Protein AF-0000000087552610 (afdb_homodimer)

Radius of gyration: 18.73 Å; Cα contacts (8 Å, |Δi|>4): 348; chains: 2; bounding box: 43×48×53 Å

Solvent-accessible surface area (backbone atoms only — not comparable to full-atom values): 16132 Å² total; per-residue (Å²): 96,64,68,57,51,51,51,50,47,51,54,48,48,53,49,49,48,52,51,53,48,56,47,63,77,37,51,89,62,54,55,70,67,51,55,50,48,57,32,26,44,52,28,48,40,39,28,55,50,14,56,74,69,73,48,87,58,63,55,66,80,49,82,66,65,72,90,46,46,62,58,52,46,50,52,40,48,52,50,50,51,49,46,59,75,72,47,61,50,77,44,72,44,72,50,62,49,100,84,63,52,75,49,66,42,29,44,45,55,53,54,49,28,42,54,49,50,38,39,17,51,51,27,33,42,36,51,53,35,42,75,56,72,38,85,58,78,90,73,56,61,56,65,72,68,98,94,64,67,58,52,51,51,49,48,51,53,48,47,53,48,49,49,51,50,53,48,56,46,63,77,36,51,91,61,54,54,68,66,51,57,52,48,57,32,26,45,51,29,48,41,38,28,54,50,15,57,73,68,72,48,86,56,65,55,68,78,48,80,68,64,72,90,46,46,62,56,52,46,49,52,39,46,53,50,49,52,48,48,61,75,72,48,63,50,77,42,71,44,72,48,61,49,99,84,62,52,75,46,67,45,30,44,45,55,53,54,48,30,42,54,50,50,39,39,17,50,48,27,34,41,36,53,51,34,43,75,56,73,38,86,59,78,91,74,56,60,57,65,72,68,97

Structure (mmCIF, N/CA/C/O backbone):
data_AF-0000000087552610-model_v1
#
loop_
_entity.id
_entity.type
_entity.pdbx_description
1 polymer 'Damage-inducible protein DinB'
#
loop_
_atom_site.group_PDB
_atom_site.id
_atom_site.type_symbol
_atom_site.label_atom_id
_atom_site.label_alt_id
_atom_site.label_comp_id
_atom_site.label_asym_id
_atom_site.label_entity_id
_atom_site.label_seq_id
_atom_site.pdbx_PDB_ins_code
_atom_site.Cartn_x
_atom_site.Cartn_y
_atom_site.Cartn_z
_atom_site.occupancy
_atom_site.B_iso_or_equiv
_atom_site.auth_seq_id
_atom_site.auth_comp_id
_atom_site.auth_asym_id
_atom_site.auth_atom_id
_atom_site.pdbx_PDB_model_num
ATOM 1 N N . MET A 1 1 ? 18.641 4.426 -2.967 1 87.75 1 MET A N 1
ATOM 2 C CA . MET A 1 1 ? 17.547 4.32 -2.014 1 87.75 1 MET A CA 1
ATOM 3 C C . MET A 1 1 ? 16.828 5.656 -1.863 1 87.75 1 MET A C 1
ATOM 5 O O . MET A 1 1 ? 15.617 5.75 -2.102 1 87.75 1 MET A O 1
ATOM 9 N N . LYS A 1 2 ? 17.562 6.715 -1.744 1 93.31 2 LYS A N 1
ATOM 10 C CA . LYS A 1 2 ? 16.953 8.031 -1.572 1 93.31 2 LYS A CA 1
ATOM 11 C C . LYS A 1 2 ? 16.188 8.461 -2.822 1 93.31 2 LYS A C 1
ATOM 13 O O . LYS A 1 2 ? 15.047 8.906 -2.73 1 93.31 2 LYS A O 1
ATOM 18 N N . GLU A 1 3 ? 16.766 8.289 -3.959 1 95.38 3 GLU A N 1
ATOM 19 C CA . GLU A 1 3 ? 16.141 8.68 -5.215 1 95.38 3 GLU A CA 1
ATOM 20 C C . GLU A 1 3 ? 14.836 7.918 -5.449 1 95.38 3 GLU A C 1
ATOM 22 O O . GLU A 1 3 ? 13.867 8.477 -5.961 1 95.38 3 GLU A O 1
ATOM 27 N N . LYS A 1 4 ? 14.844 6.664 -5.121 1 97.12 4 LYS A N 1
ATOM 28 C CA . LYS A 1 4 ? 13.633 5.855 -5.27 1 97.12 4 LYS A CA 1
ATOM 29 C C . LYS A 1 4 ? 12.523 6.352 -4.348 1 97.12 4 LYS A C 1
ATOM 31 O O . LYS A 1 4 ? 11.367 6.465 -4.762 1 97.12 4 LYS A O 1
ATOM 36 N N . LEU A 1 5 ? 12.875 6.672 -3.1 1 98.06 5 LEU A N 1
ATOM 37 C CA . LEU A 1 5 ? 11.875 7.18 -2.17 1 98.06 5 LEU A CA 1
ATOM 38 C C . LEU A 1 5 ? 11.328 8.523 -2.643 1 98.06 5 LEU A C 1
ATOM 40 O O . LEU A 1 5 ? 10.141 8.812 -2.477 1 98.06 5 LEU A O 1
ATOM 44 N N . ILE A 1 6 ? 12.188 9.344 -3.203 1 98.38 6 ILE A N 1
ATOM 45 C CA . ILE A 1 6 ? 11.742 10.625 -3.742 1 98.38 6 ILE A CA 1
ATOM 46 C C . ILE A 1 6 ? 10.719 10.391 -4.852 1 98.38 6 ILE A C 1
ATOM 48 O O . ILE A 1 6 ? 9.664 11.031 -4.879 1 98.38 6 ILE A O 1
ATOM 52 N N . ASP A 1 7 ? 11.023 9.484 -5.699 1 98.31 7 ASP A N 1
ATOM 53 C CA . ASP A 1 7 ? 10.102 9.117 -6.77 1 98.31 7 ASP A CA 1
ATOM 54 C C . ASP A 1 7 ? 8.773 8.625 -6.207 1 98.31 7 ASP A C 1
ATOM 56 O O . ASP A 1 7 ? 7.707 8.977 -6.711 1 98.31 7 ASP A O 1
ATOM 60 N N . LEU A 1 8 ? 8.789 7.832 -5.23 1 98.62 8 LEU A N 1
ATOM 61 C CA . LEU A 1 8 ? 7.59 7.266 -4.625 1 98.62 8 LEU A CA 1
ATOM 62 C C . LEU A 1 8 ? 6.773 8.344 -3.92 1 98.62 8 LEU A C 1
ATOM 64 O O . LEU A 1 8 ? 5.539 8.289 -3.918 1 98.62 8 LEU A O 1
ATOM 68 N N . PHE A 1 9 ? 7.438 9.297 -3.303 1 98.81 9 PHE A N 1
ATOM 69 C CA . PHE A 1 9 ? 6.715 10.406 -2.691 1 98.81 9 PHE A CA 1
ATOM 70 C C . PHE A 1 9 ? 6.082 11.297 -3.758 1 98.81 9 PHE A C 1
ATOM 72 O O . PHE A 1 9 ? 5 11.852 -3.549 1 98.81 9 PHE A O 1
ATOM 79 N N . GLU A 1 10 ? 6.777 11.484 -4.879 1 98.75 10 GLU A N 1
ATOM 80 C CA . GLU A 1 10 ? 6.168 12.227 -5.98 1 98.75 10 GLU A CA 1
ATOM 81 C C . GLU A 1 10 ? 4.914 11.523 -6.492 1 98.75 10 GLU A C 1
ATOM 83 O O . GLU A 1 10 ? 3.895 12.172 -6.742 1 98.75 10 GLU A O 1
ATOM 88 N N . TYR A 1 11 ? 5.004 10.25 -6.691 1 98.75 11 TYR A N 1
ATOM 89 C CA . TYR A 1 11 ? 3.861 9.414 -7.039 1 98.75 11 TYR A CA 1
ATOM 90 C C . TYR A 1 11 ? 2.729 9.586 -6.035 1 98.75 11 TYR A C 1
ATOM 92 O O . TYR A 1 11 ? 1.575 9.797 -6.422 1 98.75 11 TYR A O 1
ATOM 100 N N . THR A 1 12 ? 3.045 9.5 -4.719 1 98.88 12 THR A N 1
ATOM 101 C CA . THR A 1 12 ? 2.057 9.641 -3.654 1 98.88 12 THR A CA 1
ATOM 102 C C . THR A 1 12 ? 1.413 11.023 -3.689 1 98.88 12 THR A C 1
ATOM 104 O O . THR A 1 12 ? 0.189 11.148 -3.609 1 98.88 12 THR A O 1
ATOM 107 N N . PHE A 1 13 ? 2.238 12.055 -3.848 1 98.88 13 PHE A N 1
ATOM 108 C CA . PHE A 1 13 ? 1.765 13.43 -3.951 1 98.88 13 PHE A CA 1
ATOM 109 C C . PHE A 1 13 ? 0.76 13.57 -5.086 1 98.88 13 PHE A C 1
ATOM 111 O O . PHE A 1 13 ? -0.325 14.125 -4.898 1 98.88 13 PHE A O 1
ATOM 118 N N . THR A 1 14 ? 1.125 13.047 -6.246 1 98.81 14 THR A N 1
ATOM 119 C CA . THR A 1 14 ? 0.341 13.172 -7.469 1 98.81 14 THR A CA 1
ATOM 120 C C . THR A 1 14 ? -1.036 12.539 -7.297 1 98.81 14 THR A C 1
ATOM 122 O O . THR A 1 14 ? -2.055 13.164 -7.602 1 98.81 14 THR A O 1
ATOM 125 N N . PHE A 1 15 ? -1.088 11.359 -6.703 1 98.75 15 PHE A N 1
ATOM 126 C CA . PHE A 1 15 ? -2.369 10.664 -6.66 1 98.75 15 PHE A CA 1
ATOM 127 C C . PHE A 1 15 ? -3.205 11.141 -5.48 1 98.75 15 PHE A C 1
ATOM 129 O O . PHE A 1 15 ? -4.434 11.016 -5.492 1 98.75 15 PHE A O 1
ATOM 136 N N . ASN A 1 16 ? -2.504 11.672 -4.441 1 98.81 16 ASN A N 1
ATOM 137 C CA . ASN A 1 16 ? -3.295 12.367 -3.432 1 98.81 16 ASN A CA 1
ATOM 138 C C . ASN A 1 16 ? -4.047 13.555 -4.027 1 98.81 16 ASN A C 1
ATOM 140 O O . ASN A 1 16 ? -5.207 13.789 -3.693 1 98.81 16 ASN A O 1
ATOM 144 N N . VAL A 1 17 ? -3.363 14.32 -4.875 1 98.81 17 VAL A N 1
ATOM 145 C CA . VAL A 1 17 ? -4 15.461 -5.531 1 98.81 17 VAL A CA 1
ATOM 146 C C . VAL A 1 17 ? -5.191 14.984 -6.359 1 98.81 17 VAL A C 1
ATOM 148 O O . VAL A 1 17 ? -6.273 15.578 -6.305 1 98.81 17 VAL A O 1
ATOM 151 N N . GLU A 1 18 ? -5.047 13.914 -7.113 1 98.62 18 GLU A N 1
ATOM 152 C CA . GLU A 1 18 ? -6.117 13.367 -7.945 1 98.62 18 GLU A CA 1
ATOM 153 C C . GLU A 1 18 ? -7.289 12.898 -7.094 1 98.62 18 GLU A C 1
ATOM 155 O O . GLU A 1 18 ? -8.453 13.078 -7.469 1 98.62 18 GLU A O 1
ATOM 160 N N . MET A 1 19 ? -6.969 12.242 -5.984 1 98.62 19 MET A N 1
ATOM 161 C CA . MET A 1 19 ? -8.016 11.781 -5.074 1 98.62 19 MET A CA 1
ATOM 162 C C . MET A 1 19 ? -8.805 12.961 -4.512 1 98.62 19 MET A C 1
ATOM 164 O O . MET A 1 19 ? -10.039 12.93 -4.469 1 98.62 19 MET A O 1
ATOM 168 N N . ILE A 1 20 ? -8.07 13.992 -4.047 1 98.69 20 ILE A N 1
ATOM 169 C CA . ILE A 1 20 ? -8.719 15.188 -3.514 1 98.69 20 ILE A CA 1
ATOM 170 C C . ILE A 1 20 ? -9.625 15.797 -4.578 1 98.69 20 ILE A C 1
ATOM 172 O O . ILE A 1 20 ? -10.766 16.188 -4.289 1 98.69 20 ILE A O 1
ATOM 176 N N . LYS A 1 21 ? -9.164 15.852 -5.801 1 98.69 21 LYS A N 1
ATOM 177 C CA . LYS A 1 21 ? -9.906 16.453 -6.906 1 98.69 21 LYS A CA 1
ATOM 178 C C . LYS A 1 21 ? -11.203 15.688 -7.176 1 98.69 21 LYS A C 1
ATOM 180 O O . LYS A 1 21 ? -12.273 16.297 -7.281 1 98.69 21 LYS A O 1
ATOM 185 N N . ILE A 1 22 ? -11.156 14.344 -7.32 1 98.5 22 ILE A N 1
ATOM 186 C CA . ILE A 1 22 ? -12.344 13.57 -7.66 1 98.5 22 ILE A CA 1
ATOM 187 C C . ILE A 1 22 ? -13.359 13.656 -6.523 1 98.5 22 ILE A C 1
ATOM 189 O O . ILE A 1 22 ? -14.562 13.68 -6.762 1 98.5 22 ILE A O 1
ATOM 193 N N . ILE A 1 23 ? -12.867 13.672 -5.312 1 98.25 23 ILE A N 1
ATOM 194 C CA . ILE A 1 23 ? -13.766 13.805 -4.172 1 98.25 23 ILE A CA 1
ATOM 195 C C . ILE A 1 23 ? -14.445 15.172 -4.203 1 98.25 23 ILE A C 1
ATOM 197 O O . ILE A 1 23 ? -15.656 15.273 -4.016 1 98.25 23 ILE A O 1
ATOM 201 N N . SER A 1 24 ? -13.625 16.219 -4.461 1 97.75 24 SER A N 1
ATOM 202 C CA . SER A 1 24 ? -14.148 17.578 -4.535 1 97.75 24 SER A CA 1
ATOM 203 C C . SER A 1 24 ? -15.211 17.703 -5.617 1 97.75 24 SER A C 1
ATOM 205 O O . SER A 1 24 ? -16.25 18.328 -5.398 1 97.75 24 SER A O 1
ATOM 207 N N . GLU A 1 25 ? -14.992 17.094 -6.734 1 97.75 25 GLU A N 1
ATOM 208 C CA . GLU A 1 25 ? -15.883 17.188 -7.887 1 97.75 25 GLU A CA 1
ATOM 209 C C . GLU A 1 25 ? -17.172 16.406 -7.656 1 97.75 25 GLU A C 1
ATOM 211 O O . GLU A 1 25 ? -18.156 16.609 -8.359 1 97.75 25 GLU A O 1
ATOM 216 N N . ASN A 1 26 ? -17.141 15.508 -6.691 1 97.44 26 ASN A N 1
ATOM 217 C CA . ASN A 1 26 ? -18.312 14.688 -6.406 1 97.44 26 ASN A CA 1
ATOM 218 C C . ASN A 1 26 ? -18.75 14.812 -4.949 1 97.44 26 ASN A C 1
ATOM 220 O O . ASN A 1 26 ? -19.219 13.844 -4.344 1 97.44 26 ASN A O 1
ATOM 224 N N . LYS A 1 27 ? -18.547 15.961 -4.406 1 94.62 27 LYS A N 1
ATOM 225 C CA . LYS A 1 27 ? -18.719 16.188 -2.975 1 94.62 27 LYS A CA 1
ATOM 226 C C . LYS A 1 27 ? -20.125 15.812 -2.521 1 94.62 27 LYS A C 1
ATOM 228 O O . LYS A 1 27 ? -20.312 15.289 -1.42 1 94.62 27 LYS A O 1
ATOM 233 N N . SER A 1 28 ? -21.109 16 -3.305 1 94.69 28 SER A N 1
ATOM 234 C CA . SER A 1 28 ? -22.5 15.734 -2.939 1 94.69 28 SER A CA 1
ATOM 235 C C . SER A 1 28 ? -22.781 14.242 -2.912 1 94.69 28 SER A C 1
ATOM 237 O O . SER A 1 28 ? -23.75 13.797 -2.281 1 94.69 28 SER A O 1
ATOM 239 N N . GLN A 1 29 ? -22.016 13.398 -3.553 1 95.94 29 GLN A N 1
ATOM 240 C CA . GLN A 1 29 ? -22.281 11.969 -3.691 1 95.94 29 GLN A CA 1
ATOM 241 C C . GLN A 1 29 ? -21.391 11.156 -2.738 1 95.94 29 GLN A C 1
ATOM 243 O O . GLN A 1 29 ? -21.672 9.984 -2.492 1 95.94 29 GLN A O 1
ATOM 248 N N . VAL A 1 30 ? -20.344 11.844 -2.275 1 94.94 30 VAL A N 1
ATOM 249 C CA . VAL A 1 30 ? -19.391 11.109 -1.446 1 94.94 30 VAL A CA 1
ATOM 250 C C . VAL A 1 30 ? -19.859 11.125 0.008 1 94.94 30 VAL A C 1
ATOM 252 O O . VAL A 1 30 ? -20.422 12.109 0.478 1 94.94 30 VAL A O 1
ATOM 255 N N . ASP A 1 31 ? -19.625 9.992 0.693 1 93.38 31 ASP A N 1
ATOM 256 C CA . ASP A 1 31 ? -20.062 9.883 2.08 1 93.38 31 ASP A CA 1
ATOM 257 C C . ASP A 1 31 ? -18.969 10.367 3.041 1 93.38 31 ASP A C 1
ATOM 259 O O . ASP A 1 31 ? -17.875 10.719 2.613 1 93.38 31 ASP A O 1
ATOM 263 N N . ASP A 1 32 ? -19.297 10.43 4.352 1 95.06 32 ASP A N 1
ATOM 264 C CA . ASP A 1 32 ? -18.391 10.93 5.383 1 95.06 32 ASP A CA 1
ATOM 265 C C . ASP A 1 32 ? -17.156 10.031 5.523 1 95.06 32 ASP A C 1
ATOM 267 O O . ASP A 1 32 ? -16.078 10.508 5.875 1 95.06 32 ASP A O 1
ATOM 271 N N . ARG A 1 33 ? -17.359 8.773 5.254 1 95.56 33 ARG A N 1
ATOM 272 C CA . ARG A 1 33 ? -16.234 7.848 5.367 1 95.56 33 ARG A CA 1
ATOM 273 C C . ARG A 1 33 ? -15.117 8.227 4.402 1 95.56 33 ARG A C 1
ATOM 275 O O . ARG A 1 33 ? -13.945 8.18 4.762 1 95.56 33 ARG A O 1
ATOM 282 N N . THR A 1 34 ? -15.523 8.531 3.223 1 97.81 34 THR A N 1
ATOM 283 C CA . THR A 1 34 ? -14.562 8.93 2.203 1 97.81 34 THR A CA 1
ATOM 284 C C . THR A 1 34 ? -13.82 10.195 2.631 1 97.81 34 THR A C 1
ATOM 286 O O . THR A 1 34 ? -12.586 10.266 2.539 1 97.81 34 THR A O 1
ATOM 289 N N . ILE A 1 35 ? -14.562 11.195 3.133 1 97.88 35 ILE A N 1
ATOM 290 C CA . ILE A 1 35 ? -13.984 12.453 3.588 1 97.88 35 ILE A CA 1
ATOM 291 C C . ILE A 1 35 ? -13.039 12.195 4.754 1 97.88 35 ILE A C 1
ATOM 293 O O . ILE A 1 35 ? -11.922 12.727 4.785 1 97.88 35 ILE A O 1
ATOM 297 N N . ASN A 1 36 ? -13.422 11.352 5.656 1 98.31 36 ASN A N 1
ATOM 298 C CA . ASN A 1 36 ? -12.586 11 6.801 1 98.31 36 ASN A CA 1
ATOM 299 C C . ASN A 1 36 ? -11.281 10.336 6.363 1 98.31 36 ASN A C 1
ATOM 301 O O . ASN A 1 36 ? -10.219 10.641 6.898 1 98.31 36 ASN A O 1
ATOM 305 N N . LEU A 1 37 ? -11.359 9.5 5.395 1 98.56 37 LEU A N 1
ATOM 306 C CA . LEU A 1 37 ? -10.203 8.711 4.984 1 98.56 37 LEU A CA 1
ATOM 307 C C . LEU A 1 37 ? -9.188 9.586 4.258 1 98.56 37 LEU A C 1
ATOM 309 O O . LEU A 1 37 ? -7.977 9.398 4.426 1 98.56 37 LEU A O 1
ATOM 313 N N . ILE A 1 38 ? -9.656 10.508 3.393 1 98.81 38 ILE A N 1
ATOM 314 C CA . ILE A 1 38 ? -8.688 11.352 2.695 1 98.81 38 ILE A CA 1
ATOM 315 C C . ILE A 1 38 ? -7.984 12.266 3.695 1 98.81 38 ILE A C 1
ATOM 317 O O . ILE A 1 38 ? -6.773 12.492 3.594 1 98.81 38 ILE A O 1
ATOM 321 N N . ASN A 1 39 ? -8.734 12.766 4.684 1 98.88 39 ASN A N 1
ATOM 322 C CA . ASN A 1 39 ? -8.102 13.523 5.75 1 98.88 39 ASN A CA 1
ATOM 323 C C . ASN A 1 39 ? -7.094 12.672 6.523 1 98.88 39 ASN A C 1
ATOM 325 O O . ASN A 1 39 ? -5.957 13.094 6.742 1 98.88 39 ASN A O 1
ATOM 329 N N . HIS A 1 40 ? -7.488 11.516 6.879 1 98.81 40 HIS A N 1
ATOM 330 C CA . HIS A 1 40 ? -6.629 10.609 7.629 1 98.81 40 HIS A CA 1
ATOM 331 C C . HIS A 1 40 ? -5.344 10.305 6.863 1 98.81 40 HIS A C 1
ATOM 333 O O . HIS A 1 40 ? -4.266 10.25 7.457 1 98.81 40 HIS A O 1
ATOM 339 N N . THR A 1 41 ? -5.461 10.086 5.621 1 98.88 41 THR A N 1
ATOM 340 C CA . THR A 1 41 ? -4.312 9.789 4.77 1 98.88 41 THR A CA 1
ATOM 341 C C . THR A 1 41 ? -3.293 10.922 4.824 1 98.88 41 THR A C 1
ATOM 343 O O . THR A 1 41 ? -2.1 10.68 5.02 1 98.88 41 THR A O 1
ATOM 346 N N . LEU A 1 42 ? -3.734 12.156 4.672 1 98.94 42 LEU A N 1
ATOM 347 C CA . LEU A 1 42 ? -2.854 13.32 4.699 1 98.94 42 LEU A CA 1
ATOM 348 C C . LEU A 1 42 ? -2.318 13.562 6.105 1 98.94 42 LEU A C 1
ATOM 350 O O . LEU A 1 42 ? -1.136 13.875 6.281 1 98.94 42 LEU A O 1
ATOM 354 N N . ASN A 1 43 ? -3.219 13.414 7.117 1 98.81 43 ASN A N 1
ATOM 355 C CA . ASN A 1 43 ? -2.789 13.578 8.5 1 98.81 43 ASN A CA 1
ATOM 356 C C . ASN A 1 43 ? -1.665 12.602 8.852 1 98.81 43 ASN A C 1
ATOM 358 O O . ASN A 1 43 ? -0.716 12.977 9.547 1 98.81 43 ASN A O 1
ATOM 362 N N . ALA A 1 44 ? -1.811 11.406 8.414 1 98.62 44 ALA A N 1
ATOM 363 C CA . ALA A 1 44 ? -0.805 10.391 8.727 1 98.62 44 ALA A CA 1
ATOM 364 C C . ALA A 1 44 ? 0.573 10.812 8.227 1 98.62 44 ALA A C 1
ATOM 366 O O . ALA A 1 44 ? 1.567 10.688 8.945 1 98.62 44 ALA A O 1
ATOM 367 N N . GLN A 1 45 ? 0.629 11.273 6.988 1 98.88 45 GLN A N 1
ATOM 368 C CA . GLN A 1 45 ? 1.912 11.742 6.473 1 98.88 45 GLN A CA 1
ATOM 369 C C . GLN A 1 45 ? 2.447 12.906 7.305 1 98.88 45 GLN A C 1
ATOM 371 O O . GLN A 1 45 ? 3.637 12.945 7.629 1 98.88 45 GLN A O 1
ATOM 376 N N . GLN A 1 46 ? 1.632 13.875 7.652 1 98.88 46 GLN A N 1
ATOM 377 C CA . GLN A 1 46 ? 2.029 15.008 8.484 1 98.88 46 GLN A CA 1
ATOM 378 C C . GLN A 1 46 ? 2.574 14.531 9.828 1 98.88 46 GLN A C 1
ATOM 380 O O . GLN A 1 46 ? 3.592 15.039 10.305 1 98.88 46 GLN A O 1
ATOM 385 N N . ILE A 1 47 ? 1.909 13.617 10.406 1 98.25 47 ILE A N 1
ATOM 386 C CA . ILE A 1 47 ? 2.264 13.094 11.727 1 98.25 47 ILE A CA 1
ATOM 387 C C . ILE A 1 47 ? 3.643 12.445 11.664 1 98.25 47 ILE A C 1
ATOM 389 O O . ILE A 1 47 ? 4.504 12.727 12.5 1 98.25 47 ILE A O 1
ATOM 393 N N . TRP A 1 48 ? 3.881 11.547 10.734 1 98.62 48 TRP A N 1
ATOM 394 C CA . TRP A 1 48 ? 5.156 10.844 10.664 1 98.62 48 TRP A CA 1
ATOM 395 C C . TRP A 1 48 ? 6.293 11.805 10.328 1 98.62 48 TRP A C 1
ATOM 397 O O . TRP A 1 48 ? 7.391 11.695 10.875 1 98.62 48 TRP A O 1
ATOM 407 N N . ASN A 1 49 ? 6.055 12.773 9.367 1 98.81 49 ASN A N 1
ATOM 408 C CA . ASN A 1 49 ? 7.035 13.828 9.148 1 98.81 49 ASN A CA 1
ATOM 409 C C . ASN A 1 49 ? 7.375 14.562 10.438 1 98.81 49 ASN A C 1
ATOM 411 O O . ASN A 1 49 ? 8.547 14.773 10.75 1 98.81 49 ASN A O 1
ATOM 415 N N . SER A 1 50 ? 6.336 14.938 11.133 1 98.12 50 SER A N 1
ATOM 416 C CA . SER A 1 50 ? 6.488 15.711 12.359 1 98.12 50 SER A CA 1
ATOM 417 C C . SER A 1 50 ? 7.23 14.914 13.43 1 98.12 50 SER A C 1
ATOM 419 O O . SER A 1 50 ? 8.016 15.477 14.203 1 98.12 50 SER A O 1
ATOM 421 N N . ARG A 1 51 ? 6.98 13.641 13.578 1 97.75 51 ARG A N 1
ATOM 422 C CA . ARG A 1 51 ? 7.703 12.781 14.516 1 97.75 51 ARG A CA 1
ATOM 423 C C . ARG A 1 51 ? 9.195 12.797 14.219 1 97.75 51 ARG A C 1
ATOM 425 O O . ARG A 1 51 ? 10.016 12.859 15.141 1 97.75 51 ARG A O 1
ATOM 432 N N . ILE A 1 52 ? 9.555 12.703 12.945 1 98.25 52 ILE A N 1
ATOM 433 C CA . ILE A 1 52 ? 10.953 12.688 12.531 1 98.25 52 ILE A CA 1
ATOM 434 C C . ILE A 1 52 ? 11.609 14.023 12.859 1 98.25 52 ILE A C 1
ATOM 436 O O . ILE A 1 52 ? 12.75 14.078 13.32 1 98.25 52 ILE A O 1
ATOM 440 N N . LEU A 1 53 ? 10.891 15.094 12.648 1 97.69 53 LEU A N 1
ATOM 441 C CA . LEU A 1 53 ? 11.438 16.438 12.758 1 97.69 53 LEU A CA 1
ATOM 442 C C . LEU A 1 53 ? 11.195 17.016 14.148 1 97.69 53 LEU A C 1
ATOM 444 O O . LEU A 1 53 ? 11.602 18.141 14.445 1 97.69 53 LEU A O 1
ATOM 448 N N . ASN A 1 54 ? 10.508 16.281 15.016 1 95.94 54 ASN A N 1
ATOM 449 C CA . ASN A 1 54 ? 10.156 16.734 16.359 1 95.94 54 ASN A CA 1
ATOM 450 C C . ASN A 1 54 ? 9.312 18 16.328 1 95.94 54 ASN A C 1
ATOM 452 O O . ASN A 1 54 ? 9.648 18.984 17 1 95.94 54 ASN A O 1
ATOM 456 N N . GLU A 1 55 ? 8.289 17.938 15.523 1 97.19 55 GLU A N 1
ATOM 457 C CA . GLU A 1 55 ? 7.34 19.031 15.391 1 97.19 55 GLU A CA 1
ATOM 458 C C . GLU A 1 55 ? 5.965 18.641 15.922 1 97.19 55 GLU A C 1
ATOM 460 O O . GLU A 1 55 ? 5.742 17.484 16.281 1 97.19 55 GLU A O 1
ATOM 465 N N . LYS A 1 56 ? 5.086 19.656 16.094 1 96.62 56 LYS A N 1
ATOM 466 C CA . LYS A 1 56 ? 3.717 19.391 16.516 1 96.62 56 LYS A CA 1
ATOM 467 C C . LYS A 1 56 ? 2.971 18.547 15.484 1 96.62 56 LYS A C 1
ATOM 469 O O . LYS A 1 56 ? 3.057 18.812 14.281 1 96.62 56 LYS A O 1
ATOM 474 N N . THR A 1 57 ? 2.246 17.594 15.945 1 97.06 57 THR A N 1
ATOM 475 C CA . THR A 1 57 ? 1.54 16.672 15.055 1 97.06 57 THR A CA 1
ATOM 476 C C . THR A 1 57 ? 0.07 17.062 14.93 1 97.06 57 THR A C 1
ATOM 478 O O . THR A 1 57 ? -0.508 17.625 15.867 1 97.06 57 THR A O 1
ATOM 481 N N . PHE A 1 58 ? -0.505 16.812 13.719 1 97.44 58 PHE A N 1
ATOM 482 C CA . PHE A 1 58 ? -1.957 16.75 13.594 1 97.44 58 PHE A CA 1
ATOM 483 C C . PHE A 1 58 ? -2.535 15.656 14.469 1 97.44 58 PHE A C 1
ATOM 485 O O . PHE A 1 58 ? -1.811 14.758 14.914 1 97.44 58 PHE A O 1
ATOM 492 N N . ASP A 1 59 ? -3.844 15.805 14.742 1 96.5 59 ASP A N 1
ATOM 493 C CA . ASP A 1 59 ? -4.562 14.648 15.266 1 96.5 59 ASP A CA 1
ATOM 494 C C . ASP A 1 59 ? -4.836 13.625 14.164 1 96.5 59 ASP A C 1
ATOM 496 O O . ASP A 1 59 ? -5.121 14 13.023 1 96.5 59 ASP A O 1
ATOM 500 N N . VAL A 1 60 ? -4.832 12.352 14.5 1 96.62 60 VAL A N 1
ATOM 501 C CA . VAL A 1 60 ? -4.961 11.242 13.562 1 96.62 60 VAL A CA 1
ATOM 502 C C . VAL A 1 60 ? -6.234 11.406 12.734 1 96.62 60 VAL A C 1
ATOM 504 O O . VAL A 1 60 ? -6.223 11.219 11.516 1 96.62 60 VAL A O 1
ATOM 507 N N . TRP A 1 61 ? -7.348 11.852 13.398 1 97.06 61 TRP A N 1
ATOM 508 C CA . TRP A 1 61 ? -8.641 11.883 12.719 1 97.06 61 TRP A CA 1
ATOM 509 C C . TRP A 1 61 ? -9.156 13.312 12.594 1 97.06 61 TRP A C 1
ATOM 511 O O . TRP A 1 61 ? -10.359 13.539 12.453 1 97.06 61 TRP A O 1
ATOM 521 N N . GLN A 1 62 ? -8.234 14.234 12.656 1 97.44 62 GLN A N 1
ATOM 522 C CA . GLN A 1 62 ? -8.672 15.617 12.477 1 97.44 62 GLN A CA 1
ATOM 523 C C . GLN A 1 62 ? -9.219 15.844 11.07 1 97.44 62 GLN A C 1
ATOM 525 O O . GLN A 1 62 ? -8.688 15.305 10.102 1 97.44 62 GLN A O 1
ATOM 530 N N . ILE A 1 63 ? -10.352 16.609 11.023 1 98.31 63 ILE A N 1
ATOM 531 C CA . ILE A 1 63 ? -10.953 16.984 9.75 1 98.31 63 ILE A CA 1
ATOM 532 C C . ILE A 1 63 ? -10.539 18.406 9.383 1 98.31 63 ILE A C 1
ATOM 534 O O . ILE A 1 63 ? -10.836 19.344 10.117 1 98.31 63 ILE A O 1
ATOM 538 N N . ASN A 1 64 ? -9.812 18.516 8.289 1 98.38 64 ASN A N 1
ATOM 539 C CA . ASN A 1 64 ? -9.375 19.812 7.801 1 98.38 64 ASN A CA 1
ATOM 540 C C . ASN A 1 64 ? -10.367 20.391 6.797 1 98.38 64 ASN A C 1
ATOM 542 O O . ASN A 1 64 ? -11.18 19.656 6.223 1 98.38 64 ASN A O 1
ATOM 546 N N . LEU A 1 65 ? -10.367 21.781 6.664 1 97.75 65 LEU A N 1
ATOM 547 C CA . LEU A 1 65 ? -11.141 22.375 5.578 1 97.75 65 LEU A CA 1
ATOM 548 C C . LEU A 1 65 ? -10.75 21.75 4.238 1 97.75 65 LEU A C 1
ATOM 550 O O . LEU A 1 65 ? -9.562 21.656 3.918 1 97.75 65 LEU A O 1
ATOM 554 N N . PHE A 1 66 ? -11.758 21.297 3.559 1 97.56 66 PHE A N 1
ATOM 555 C CA . PHE A 1 66 ? -11.5 20.531 2.346 1 97.56 66 PHE A CA 1
ATOM 556 C C . PHE A 1 66 ? -10.656 21.328 1.365 1 97.56 66 PHE A C 1
ATOM 558 O O . PHE A 1 66 ? -9.773 20.781 0.7 1 97.56 66 PHE A O 1
ATOM 565 N N . GLU A 1 67 ? -10.891 22.672 1.251 1 96.94 67 GLU A N 1
ATOM 566 C CA . GLU A 1 67 ? -10.188 23.547 0.322 1 96.94 67 GLU A CA 1
ATOM 567 C C . GLU A 1 67 ? -8.703 23.641 0.663 1 96.94 67 GLU A C 1
ATOM 569 O O . GLU A 1 67 ? -7.891 24.062 -0.159 1 96.94 67 GLU A O 1
ATOM 574 N N . ASN A 1 68 ? -8.328 23.219 1.856 1 98.56 68 ASN A N 1
ATOM 575 C CA . ASN A 1 68 ? -6.938 23.297 2.301 1 98.56 68 ASN A CA 1
ATOM 576 C C . ASN A 1 68 ? -6.188 22 2.031 1 98.56 68 ASN A C 1
ATOM 578 O O . ASN A 1 68 ? -4.973 21.922 2.227 1 98.56 68 ASN A O 1
ATOM 582 N N . LEU A 1 69 ? -6.832 20.969 1.6 1 98.81 69 LEU A N 1
ATOM 583 C CA . LEU A 1 69 ? -6.238 19.641 1.539 1 98.81 69 LEU A CA 1
ATOM 584 C C . LEU A 1 69 ? -5.102 19.594 0.526 1 98.81 69 LEU A C 1
ATOM 586 O O . LEU A 1 69 ? -4.086 18.938 0.752 1 98.81 69 LEU A O 1
ATOM 590 N N . VAL A 1 70 ? -5.281 20.266 -0.589 1 98.81 70 VAL A N 1
ATOM 591 C CA . VAL A 1 70 ? -4.219 20.281 -1.592 1 98.81 70 VAL A CA 1
ATOM 592 C C . VAL A 1 70 ? -2.977 20.953 -1.02 1 98.81 70 VAL A C 1
ATOM 594 O O . VAL A 1 70 ? -1.855 20.484 -1.233 1 98.81 70 VAL A O 1
ATOM 597 N N . GLU A 1 71 ? -3.154 22.031 -0.331 1 98.88 71 GLU A N 1
ATOM 598 C CA . GLU A 1 71 ? -2.039 22.734 0.292 1 98.88 71 GLU A CA 1
ATOM 599 C C . GLU A 1 71 ? -1.38 21.891 1.372 1 98.88 71 GLU A C 1
ATOM 601 O O . GLU A 1 71 ? -0.153 21.875 1.497 1 98.88 71 GLU A O 1
ATOM 606 N N . ILE A 1 72 ? -2.174 21.25 2.221 1 98.88 72 ILE A N 1
ATOM 607 C CA . ILE A 1 72 ? -1.651 20.344 3.24 1 98.88 72 ILE A CA 1
ATOM 608 C C . ILE A 1 72 ? -0.819 19.25 2.578 1 98.88 72 ILE A C 1
ATOM 610 O O . ILE A 1 72 ? 0.284 18.938 3.033 1 98.88 72 ILE A O 1
ATOM 614 N N . ASN A 1 73 ? -1.346 18.672 1.539 1 98.94 73 ASN A N 1
ATOM 615 C CA . ASN A 1 73 ? -0.621 17.656 0.78 1 98.94 73 ASN A CA 1
ATOM 616 C C . ASN A 1 73 ? 0.718 18.188 0.275 1 98.94 73 ASN A C 1
ATOM 618 O O . ASN A 1 73 ? 1.727 17.484 0.323 1 98.94 73 ASN A O 1
ATOM 622 N N . HIS A 1 74 ? 0.727 19.422 -0.265 1 98.94 74 HIS A N 1
ATOM 623 C CA . HIS A 1 74 ? 1.946 20.031 -0.782 1 98.94 74 HIS A CA 1
ATOM 624 C C . HIS A 1 74 ? 2.977 20.234 0.326 1 98.94 74 HIS A C 1
ATOM 626 O O . HIS A 1 74 ? 4.16 19.938 0.138 1 98.94 74 HIS A O 1
ATOM 632 N N . ARG A 1 75 ? 2.545 20.719 1.438 1 98.81 75 ARG A N 1
ATOM 633 C CA . ARG A 1 75 ? 3.441 20.906 2.574 1 98.81 75 ARG A CA 1
ATOM 634 C C . ARG A 1 75 ? 4.008 19.578 3.059 1 98.81 75 ARG A C 1
ATOM 636 O O . ARG A 1 75 ? 5.203 19.484 3.355 1 98.81 75 ARG A O 1
ATOM 643 N N . ASN A 1 76 ? 3.121 18.594 3.201 1 98.94 76 ASN A N 1
ATOM 644 C CA . ASN A 1 76 ? 3.57 17.266 3.578 1 98.94 76 ASN A CA 1
ATOM 645 C C . ASN A 1 76 ? 4.672 16.75 2.652 1 98.94 76 ASN A C 1
ATOM 647 O O . ASN A 1 76 ? 5.703 16.266 3.115 1 98.94 76 ASN A O 1
ATOM 651 N N . TYR A 1 77 ? 4.383 16.875 1.334 1 98.94 77 TYR A N 1
ATOM 652 C CA . TYR A 1 77 ? 5.328 16.406 0.321 1 98.94 77 TYR A CA 1
ATOM 653 C C . TYR A 1 77 ? 6.672 17.109 0.464 1 98.94 77 TYR A C 1
ATOM 655 O O . TYR A 1 77 ? 7.719 16.469 0.498 1 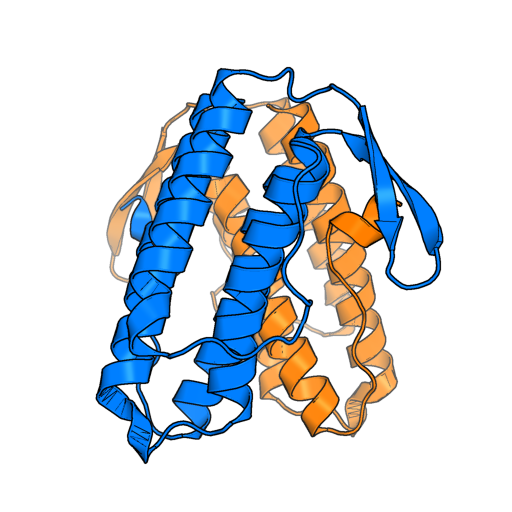98.94 77 TYR A O 1
ATOM 663 N N . THR A 1 78 ? 6.656 18.406 0.564 1 98.81 78 THR A N 1
ATOM 664 C CA . THR A 1 78 ? 7.871 19.203 0.676 1 98.81 78 THR A CA 1
ATOM 665 C C . THR A 1 78 ? 8.672 18.812 1.907 1 98.81 78 THR A C 1
ATOM 667 O O . THR A 1 78 ? 9.898 18.656 1.834 1 98.81 78 THR A O 1
ATOM 670 N N . LYS A 1 79 ? 8.039 18.609 3.023 1 98.81 79 LYS A N 1
ATOM 671 C CA . LYS A 1 79 ? 8.711 18.203 4.258 1 98.81 79 LYS A CA 1
ATOM 672 C C . LYS A 1 79 ? 9.328 16.828 4.125 1 98.81 79 LYS A C 1
ATOM 674 O O . LYS A 1 79 ? 10.438 16.578 4.609 1 98.81 79 LYS A O 1
ATOM 679 N N . SER A 1 80 ? 8.578 15.867 3.547 1 98.88 80 SER A N 1
ATOM 680 C CA . SER A 1 80 ? 9.125 14.531 3.322 1 98.88 80 SER A CA 1
ATOM 681 C C . SER A 1 80 ? 10.414 14.594 2.5 1 98.88 80 SER A C 1
ATOM 683 O O . SER A 1 80 ? 11.383 13.891 2.801 1 98.88 80 SER A O 1
ATOM 685 N N . ILE A 1 81 ? 10.352 15.43 1.405 1 98.81 81 ILE A N 1
ATOM 686 C CA . ILE A 1 81 ? 11.523 15.57 0.541 1 98.81 81 ILE A CA 1
ATOM 687 C C . ILE A 1 81 ? 12.68 16.188 1.329 1 98.81 81 ILE A C 1
ATOM 689 O O . ILE A 1 81 ? 13.828 15.758 1.183 1 98.81 81 ILE A O 1
ATOM 693 N N . GLU A 1 82 ? 12.375 17.156 2.156 1 98.44 82 GLU A N 1
ATOM 694 C CA . GLU A 1 82 ? 13.391 17.75 3.023 1 98.44 82 GLU A CA 1
ATOM 695 C C . GLU A 1 82 ? 14.016 16.688 3.934 1 98.44 82 GLU A C 1
ATOM 697 O O . GLU A 1 82 ? 15.242 16.656 4.098 1 98.44 82 GLU A O 1
ATOM 702 N N . ILE A 1 83 ? 13.242 15.891 4.551 1 98.69 83 ILE A N 1
ATOM 703 C CA . ILE A 1 83 ? 13.719 14.828 5.434 1 98.69 83 ILE A CA 1
ATOM 704 C C . ILE A 1 83 ? 14.633 13.883 4.656 1 98.69 83 ILE A C 1
ATOM 706 O O . ILE A 1 83 ? 15.727 13.547 5.121 1 98.69 83 ILE A O 1
ATOM 710 N N . LEU A 1 84 ? 14.188 13.484 3.441 1 98.5 84 LEU A N 1
ATOM 711 C CA . LEU A 1 84 ? 14.945 12.57 2.6 1 98.5 84 LEU A CA 1
ATOM 712 C C . LEU A 1 84 ? 16.312 13.148 2.254 1 98.5 84 LEU A C 1
ATOM 714 O O . LEU A 1 84 ? 17.312 12.422 2.201 1 98.5 84 LEU A O 1
ATOM 718 N N . ASN A 1 85 ? 16.344 14.461 2.035 1 97.81 85 ASN A N 1
ATOM 719 C CA . ASN A 1 85 ? 17.578 15.109 1.59 1 97.81 85 ASN A CA 1
ATOM 720 C C . ASN A 1 85 ? 18.516 15.375 2.754 1 97.81 85 ASN A C 1
ATOM 722 O O . ASN A 1 85 ? 19.734 15.461 2.564 1 97.81 85 ASN A O 1
ATOM 726 N N . ASN A 1 86 ? 18.031 15.391 3.979 1 97.69 86 ASN A N 1
ATOM 727 C CA . ASN A 1 86 ? 18.844 15.945 5.059 1 97.69 86 ASN A CA 1
ATOM 728 C C . ASN A 1 86 ? 19.094 14.922 6.156 1 97.69 86 ASN A C 1
ATOM 730 O O . ASN A 1 86 ? 19.797 15.195 7.125 1 97.69 86 ASN A O 1
ATOM 734 N N . HIS A 1 87 ? 18.531 13.805 6.043 1 97.81 87 HIS A N 1
ATOM 735 C CA . HIS A 1 87 ? 18.672 12.836 7.121 1 97.81 87 HIS A CA 1
ATOM 736 C C . HIS A 1 87 ? 19.156 11.492 6.598 1 97.81 87 HIS A C 1
ATOM 738 O O . HIS A 1 87 ? 18.922 11.148 5.438 1 97.81 87 HIS A O 1
ATOM 744 N N . ASP A 1 88 ? 19.844 10.766 7.488 1 98 88 ASP A N 1
ATOM 745 C CA . ASP A 1 88 ? 20.203 9.375 7.25 1 98 88 ASP A CA 1
ATOM 746 C C . ASP A 1 88 ? 18.984 8.461 7.391 1 98 88 ASP A C 1
ATOM 748 O O . ASP A 1 88 ? 18.375 8.398 8.461 1 98 88 ASP A O 1
ATOM 752 N N . LEU A 1 89 ? 18.703 7.75 6.352 1 97.56 89 LEU A N 1
ATOM 753 C CA . LEU A 1 89 ? 17.516 6.902 6.312 1 97.56 89 LEU A CA 1
ATOM 754 C C . LEU A 1 89 ? 17.609 5.789 7.352 1 97.56 89 LEU A C 1
ATOM 756 O O . LEU A 1 89 ? 16.609 5.195 7.727 1 97.56 89 LEU A O 1
ATOM 760 N N . GLU A 1 90 ? 18.797 5.477 7.789 1 97.81 90 GLU A N 1
ATOM 761 C CA . GLU A 1 90 ? 18.984 4.395 8.75 1 97.81 90 GLU A CA 1
ATOM 762 C C . GLU A 1 90 ? 18.938 4.918 10.188 1 97.81 90 GLU A C 1
ATOM 764 O O . GLU A 1 90 ? 18.969 4.133 11.141 1 97.81 90 GLU A O 1
ATOM 769 N N . LYS A 1 91 ? 18.859 6.246 10.312 1 98.12 91 LYS A N 1
ATOM 770 C CA . LYS A 1 91 ? 18.734 6.824 11.648 1 98.12 91 LYS A C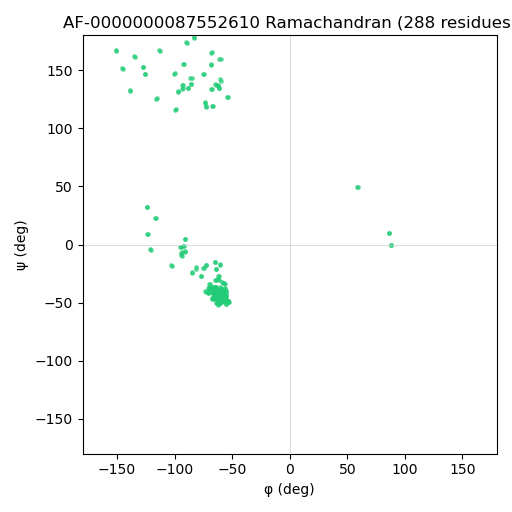A 1
ATOM 771 C C . LYS A 1 91 ? 17.453 6.359 12.328 1 98.12 91 LYS A C 1
ATOM 773 O O . LYS A 1 91 ? 16.391 6.332 11.711 1 98.12 91 LYS A O 1
ATOM 778 N N . LYS A 1 92 ? 17.594 5.98 13.578 1 98.19 92 LYS A N 1
ATOM 779 C CA . LYS A 1 92 ? 16.438 5.566 14.367 1 98.19 92 LYS A CA 1
ATOM 780 C C . LYS A 1 92 ? 15.789 6.758 15.07 1 98.19 92 LYS A C 1
ATOM 782 O O . LYS A 1 92 ? 16.484 7.625 15.594 1 98.19 92 LYS A O 1
ATOM 787 N N . ILE A 1 93 ? 14.492 6.844 15.023 1 98.12 93 ILE A N 1
ATOM 788 C CA . ILE A 1 93 ? 13.703 7.887 15.672 1 98.12 93 ILE A CA 1
ATOM 789 C C . ILE A 1 93 ? 12.812 7.266 16.734 1 98.12 93 ILE A C 1
ATOM 791 O O . ILE A 1 93 ? 12.102 6.293 16.484 1 98.12 93 ILE A O 1
ATOM 795 N N . GLU A 1 94 ? 12.922 7.762 17.922 1 97.44 94 GLU A N 1
ATOM 796 C CA . GLU A 1 94 ? 12 7.375 19 1 97.44 94 GLU A CA 1
ATOM 797 C C . GLU A 1 94 ? 10.734 8.234 18.969 1 97.44 94 GLU A C 1
ATOM 799 O O . GLU A 1 94 ? 10.805 9.445 18.75 1 97.44 94 GLU A O 1
ATOM 804 N N . TYR A 1 95 ? 9.586 7.609 19.172 1 96 95 TYR A N 1
ATOM 805 C CA . TYR A 1 95 ? 8.312 8.32 19.234 1 96 95 TYR A CA 1
ATOM 806 C C . TYR A 1 95 ? 7.324 7.582 20.125 1 96 95 TYR A C 1
ATOM 808 O O . TYR A 1 95 ? 7.605 6.477 20.594 1 96 95 TYR A O 1
ATOM 816 N N . GLN A 1 96 ? 6.258 8.281 20.453 1 91.44 96 GLN A N 1
ATOM 817 C CA . GLN A 1 96 ? 5.211 7.707 21.297 1 91.44 96 GLN A CA 1
ATOM 818 C C . GLN A 1 96 ? 3.846 7.812 20.625 1 91.44 96 GLN A C 1
ATOM 820 O O . GLN A 1 96 ? 3.598 8.734 19.844 1 91.44 96 GLN A O 1
ATOM 825 N N . ASN A 1 97 ? 3.061 6.789 20.922 1 84.75 97 ASN A N 1
ATOM 826 C CA . ASN A 1 97 ? 1.676 6.926 20.484 1 84.75 97 ASN A CA 1
ATOM 827 C C . ASN A 1 97 ? 0.851 7.738 21.484 1 84.75 97 ASN A C 1
ATOM 829 O O . ASN A 1 97 ? 1.393 8.289 22.438 1 84.75 97 ASN A O 1
ATOM 833 N N . SER A 1 98 ? -0.458 7.906 21.062 1 79.94 98 SER A N 1
ATOM 834 C CA . SER A 1 98 ? -1.328 8.734 21.891 1 79.94 98 SER A CA 1
ATOM 835 C C . SER A 1 98 ? -1.47 8.148 23.297 1 79.94 98 SER A C 1
ATOM 837 O O . SER A 1 98 ? -1.834 8.852 24.234 1 79.94 98 SER A O 1
ATOM 839 N N . ARG A 1 99 ? -1.1 6.824 23.453 1 86.75 99 ARG A N 1
ATOM 840 C CA . ARG A 1 99 ? -1.205 6.164 24.75 1 86.75 99 ARG A CA 1
ATOM 841 C C . ARG A 1 99 ? 0.102 6.273 25.531 1 86.75 99 ARG A C 1
ATOM 843 O O . ARG A 1 99 ? 0.219 5.746 26.641 1 86.75 99 ARG A O 1
ATOM 850 N N . GLY A 1 100 ? 1.02 6.883 24.922 1 87.31 100 GLY A N 1
ATOM 851 C CA . GLY A 1 100 ? 2.295 7.09 25.594 1 87.31 100 GLY A CA 1
ATOM 852 C C . GLY A 1 100 ? 3.264 5.938 25.406 1 87.31 100 GLY A C 1
ATOM 853 O O . GLY A 1 100 ? 4.348 5.93 25.984 1 87.31 100 GLY A O 1
ATOM 854 N N . GLU A 1 101 ? 2.877 4.906 24.703 1 93.62 101 GLU A N 1
ATOM 855 C CA . GLU A 1 101 ? 3.764 3.781 24.422 1 93.62 101 GLU A CA 1
ATOM 856 C C . GLU A 1 101 ? 4.895 4.195 23.484 1 93.62 101 GLU A C 1
ATOM 858 O O . GLU A 1 101 ? 4.656 4.84 22.453 1 93.62 101 GLU A O 1
ATOM 863 N N . LYS A 1 102 ? 6.066 3.777 23.859 1 95.44 102 LYS A N 1
ATOM 864 C CA . LYS A 1 102 ? 7.258 4.199 23.125 1 95.44 102 LYS A CA 1
ATOM 865 C C . LYS A 1 102 ? 7.625 3.186 22.047 1 95.44 102 LYS A C 1
ATOM 867 O O . LYS A 1 102 ? 7.539 1.977 22.266 1 95.44 102 LYS A O 1
ATOM 872 N N . PHE A 1 103 ? 7.98 3.695 20.891 1 97.12 103 PHE A N 1
ATOM 873 C CA . PHE A 1 103 ? 8.461 2.893 19.781 1 97.12 103 PHE A CA 1
ATOM 874 C C . PHE A 1 103 ? 9.695 3.527 19.141 1 97.12 103 PHE A C 1
ATOM 876 O O . PHE A 1 103 ? 10.031 4.676 19.438 1 97.12 103 PHE A O 1
ATOM 883 N N . GLU A 1 104 ? 10.375 2.732 18.406 1 97.69 104 GLU A N 1
ATOM 884 C CA . GLU A 1 104 ? 11.523 3.217 17.656 1 97.69 104 GLU A CA 1
ATOM 885 C C . GLU A 1 104 ? 11.57 2.602 16.25 1 97.69 104 GLU A C 1
ATOM 887 O O . GLU A 1 104 ? 11.422 1.387 16.109 1 97.69 104 GLU A O 1
ATOM 892 N N . ASN A 1 105 ? 11.773 3.398 15.266 1 98.12 105 ASN A N 1
ATOM 893 C CA . ASN A 1 105 ? 11.891 2.949 13.883 1 98.12 105 ASN A CA 1
ATOM 894 C C . ASN A 1 105 ? 12.891 3.797 13.102 1 98.12 105 ASN A C 1
ATOM 896 O O . ASN A 1 105 ? 13.164 4.941 13.477 1 98.12 105 ASN A O 1
ATOM 900 N N . THR A 1 106 ? 13.516 3.178 12.078 1 98.38 106 THR A N 1
ATOM 901 C CA . THR A 1 106 ? 14.383 3.959 11.203 1 98.38 106 THR A CA 1
ATOM 902 C C . THR A 1 106 ? 13.57 4.945 10.367 1 98.38 106 THR A C 1
ATOM 904 O O . THR A 1 106 ? 12.375 4.734 10.141 1 98.38 106 THR A O 1
ATOM 907 N N . ILE A 1 107 ? 14.195 6.004 9.945 1 98.5 107 ILE A N 1
ATOM 908 C CA . ILE A 1 107 ? 13.539 6.984 9.086 1 98.5 107 ILE A CA 1
ATOM 909 C C . ILE A 1 107 ? 13.055 6.309 7.809 1 98.5 107 ILE A C 1
ATOM 911 O O . ILE A 1 107 ? 11.984 6.637 7.293 1 98.5 107 ILE A O 1
ATOM 915 N N . PHE A 1 108 ? 13.734 5.293 7.289 1 98.44 108 PHE A N 1
ATOM 916 C CA . PHE A 1 108 ? 13.266 4.543 6.129 1 98.44 108 PHE A CA 1
ATOM 917 C C . PHE A 1 108 ? 11.922 3.891 6.41 1 98.44 108 PHE A C 1
ATOM 919 O O . PHE A 1 108 ? 10.977 4.035 5.625 1 98.44 108 PHE A O 1
ATOM 926 N N . GLU A 1 109 ? 11.898 3.236 7.5 1 98.44 109 GLU A N 1
ATOM 927 C CA . GLU A 1 109 ? 10.672 2.523 7.848 1 98.44 109 GLU A CA 1
ATOM 928 C C . GLU A 1 109 ? 9.492 3.482 7.969 1 98.44 109 GLU A C 1
ATOM 930 O O . GLU A 1 109 ? 8.391 3.182 7.508 1 98.44 109 GLU A O 1
ATOM 935 N N . MET A 1 110 ? 9.719 4.586 8.578 1 98.5 110 MET A N 1
ATOM 936 C CA . MET A 1 110 ? 8.68 5.586 8.797 1 98.5 110 MET A CA 1
ATOM 937 C C . MET A 1 110 ? 8.203 6.172 7.473 1 98.5 110 MET A C 1
ATOM 939 O O . MET A 1 110 ? 7 6.258 7.223 1 98.5 110 MET A O 1
ATOM 943 N N . LEU A 1 111 ? 9.164 6.531 6.609 1 98.69 111 LEU A N 1
ATOM 944 C CA . LEU A 1 111 ? 8.812 7.156 5.34 1 98.69 111 LEU A CA 1
ATOM 945 C C . LEU A 1 111 ? 8.164 6.152 4.402 1 98.69 111 LEU A C 1
ATOM 947 O O . LEU A 1 111 ? 7.199 6.48 3.703 1 98.69 111 LEU A O 1
ATOM 951 N N . PHE A 1 112 ? 8.594 4.926 4.391 1 98.5 112 PHE A N 1
ATOM 952 C CA . PHE A 1 112 ? 7.938 3.924 3.561 1 98.5 112 PHE A CA 1
ATOM 953 C C . PHE A 1 112 ? 6.52 3.66 4.051 1 98.5 112 PHE A C 1
ATOM 955 O O . PHE A 1 112 ? 5.602 3.479 3.248 1 98.5 112 PHE A O 1
ATOM 962 N N . HIS A 1 113 ? 6.352 3.607 5.336 1 98.69 113 HIS A N 1
ATOM 963 C CA . HIS A 1 113 ? 5.016 3.426 5.895 1 98.69 113 HIS A CA 1
ATOM 964 C C . HIS A 1 113 ? 4.055 4.492 5.383 1 98.69 113 HIS A C 1
ATOM 966 O O . HIS A 1 113 ? 2.906 4.191 5.051 1 98.69 113 HIS A O 1
ATOM 972 N N . VAL A 1 114 ? 4.516 5.727 5.34 1 98.75 114 VAL A N 1
ATOM 973 C CA . VAL A 1 114 ? 3.686 6.828 4.855 1 98.75 114 VAL A CA 1
ATOM 974 C C . VAL A 1 114 ? 3.201 6.523 3.441 1 98.75 114 VAL A C 1
ATOM 976 O O . VAL A 1 114 ? 2.01 6.648 3.146 1 98.75 114 VAL A O 1
ATOM 979 N N . ILE A 1 115 ? 4.098 6.105 2.518 1 98.81 115 ILE A N 1
ATOM 980 C CA . ILE A 1 115 ? 3.785 5.797 1.125 1 98.81 115 ILE A CA 1
ATOM 981 C C . ILE A 1 115 ? 2.799 4.633 1.062 1 98.81 115 ILE A C 1
ATOM 983 O O . ILE A 1 115 ? 1.756 4.73 0.412 1 98.81 115 ILE A O 1
ATOM 987 N N . ASN A 1 116 ? 3.131 3.621 1.8 1 98.75 116 ASN A N 1
ATOM 988 C CA . ASN A 1 116 ? 2.348 2.391 1.818 1 98.75 116 ASN A CA 1
ATOM 989 C C . ASN A 1 116 ? 0.963 2.619 2.42 1 98.75 116 ASN A C 1
ATOM 991 O O . ASN A 1 116 ? -0.031 2.09 1.919 1 98.75 116 ASN A O 1
ATOM 995 N N . HIS A 1 117 ? 0.886 3.363 3.469 1 98.81 117 HIS A N 1
ATOM 996 C CA . HIS A 1 117 ? -0.356 3.709 4.152 1 98.81 117 HIS A CA 1
ATOM 997 C C . HIS A 1 117 ? -1.279 4.512 3.242 1 98.81 117 HIS A C 1
ATOM 999 O O . HIS A 1 117 ? -2.49 4.285 3.225 1 98.81 117 HIS A O 1
ATOM 1005 N N . SER A 1 118 ? -0.688 5.441 2.545 1 98.88 118 SER A N 1
ATOM 1006 C CA . SER A 1 118 ? -1.467 6.219 1.589 1 98.88 118 SER A CA 1
ATOM 1007 C C . SER A 1 118 ? -2.094 5.324 0.525 1 98.88 118 SER A C 1
ATOM 1009 O O . SER A 1 118 ? -3.268 5.48 0.187 1 98.88 118 SER A O 1
ATOM 1011 N N . THR A 1 119 ? -1.303 4.383 -0.013 1 98.81 119 THR A N 1
ATOM 1012 C CA . THR A 1 119 ? -1.8 3.439 -1.01 1 98.81 119 THR A CA 1
ATOM 1013 C C . THR A 1 119 ? -2.945 2.605 -0.442 1 98.81 119 THR A C 1
ATOM 1015 O O . THR A 1 119 ? -3.965 2.41 -1.104 1 98.81 119 THR A O 1
ATOM 1018 N N . TYR A 1 120 ? -2.793 2.156 0.777 1 98.81 120 TYR A N 1
ATOM 1019 C CA . TYR A 1 120 ? -3.811 1.374 1.471 1 98.81 120 TYR A CA 1
ATOM 1020 C C . TYR A 1 120 ? -5.141 2.119 1.51 1 98.81 120 TYR A C 1
ATOM 1022 O O . TYR A 1 120 ? -6.172 1.579 1.109 1 98.81 120 TYR A O 1
ATOM 1030 N N . HIS A 1 121 ? -5.109 3.291 1.919 1 98.75 121 HIS A N 1
ATOM 1031 C CA . HIS A 1 121 ? -6.344 4.051 2.082 1 98.75 121 HIS A CA 1
ATOM 1032 C C . HIS A 1 121 ? -6.875 4.535 0.737 1 98.75 121 HIS A C 1
ATOM 1034 O O . HIS A 1 121 ? -8.086 4.672 0.556 1 98.75 121 HIS A O 1
ATOM 1040 N N . ARG A 1 122 ? -5.977 4.734 -0.257 1 98.62 122 ARG A N 1
ATOM 1041 C CA . ARG A 1 122 ? -6.461 5.004 -1.605 1 98.62 122 ARG A CA 1
ATOM 1042 C C . ARG A 1 122 ? -7.312 3.852 -2.123 1 98.62 122 ARG A C 1
ATOM 1044 O O . ARG A 1 122 ? -8.328 4.07 -2.791 1 98.62 122 ARG A O 1
ATOM 1051 N N . GLY A 1 123 ? -6.879 2.611 -1.831 1 98.44 123 GLY A N 1
ATOM 1052 C CA . GLY A 1 123 ? -7.691 1.457 -2.184 1 98.44 123 GLY A CA 1
ATOM 1053 C C . GLY A 1 123 ? -9.07 1.483 -1.554 1 98.44 123 GLY A C 1
ATOM 1054 O O . GLY A 1 123 ? -10.062 1.187 -2.217 1 98.44 123 GLY A O 1
ATOM 1055 N N . GLN A 1 124 ? -9.148 1.876 -0.327 1 98.25 124 GLN A N 1
ATOM 1056 C CA . GLN A 1 124 ? -10.422 1.954 0.369 1 98.25 124 GLN A CA 1
ATOM 1057 C C . GLN A 1 124 ? -11.305 3.055 -0.219 1 98.25 124 GLN A C 1
ATOM 1059 O O . GLN A 1 124 ? -12.484 2.834 -0.485 1 98.25 124 GLN A O 1
ATOM 1064 N N . ILE A 1 125 ? -10.703 4.199 -0.417 1 98.38 125 ILE A N 1
ATOM 1065 C CA . ILE A 1 125 ? -11.453 5.332 -0.95 1 98.38 125 ILE A CA 1
ATOM 1066 C C . ILE A 1 125 ? -12.023 4.973 -2.32 1 98.38 125 ILE A C 1
ATOM 1068 O O . ILE A 1 125 ? -13.195 5.234 -2.598 1 98.38 125 ILE A O 1
ATOM 1072 N N . ASN A 1 126 ? -11.227 4.352 -3.152 1 98.19 126 ASN A N 1
ATOM 1073 C CA . ASN A 1 126 ? -11.695 3.945 -4.473 1 98.19 126 ASN A CA 1
ATOM 1074 C C . ASN A 1 126 ? -12.867 2.971 -4.379 1 98.19 126 ASN A C 1
ATOM 1076 O O . ASN A 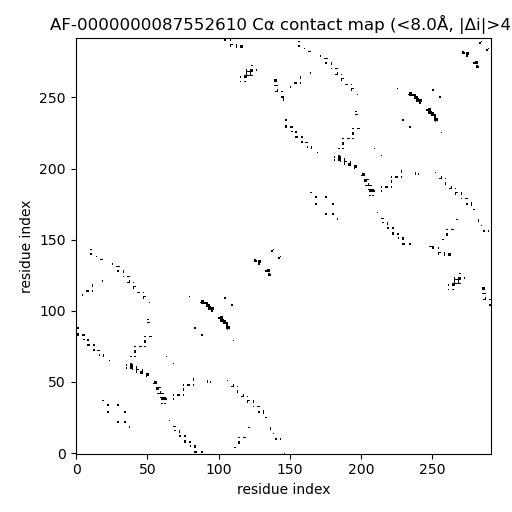1 126 ? -13.781 3.018 -5.199 1 98.19 126 ASN A O 1
ATOM 1080 N N . SER A 1 127 ? -12.789 2.082 -3.412 1 96.62 127 SER A N 1
ATOM 1081 C CA . SER A 1 127 ? -13.914 1.177 -3.203 1 96.62 127 SER A CA 1
ATOM 1082 C C . SER A 1 127 ? -15.18 1.943 -2.84 1 96.62 127 SER A C 1
ATOM 1084 O O . SER A 1 127 ? -16.266 1.64 -3.346 1 96.62 127 SER A O 1
ATOM 1086 N N . TYR A 1 128 ? -15.039 2.932 -2 1 96.62 128 TYR A N 1
ATOM 1087 C CA . TYR A 1 128 ? -16.188 3.719 -1.569 1 96.62 128 TYR A CA 1
ATOM 1088 C C . TYR A 1 128 ? -16.719 4.578 -2.709 1 96.62 128 TYR A C 1
ATOM 1090 O O . TYR A 1 128 ? -17.938 4.75 -2.857 1 96.62 128 TYR A O 1
ATOM 1098 N N . LEU A 1 129 ? -15.812 5.156 -3.502 1 97.56 129 LEU A N 1
ATOM 1099 C CA . LEU A 1 129 ? -16.234 5.91 -4.676 1 97.56 129 LEU A CA 1
ATOM 1100 C C . LEU A 1 129 ? -17.078 5.039 -5.605 1 97.56 129 LEU A C 1
ATOM 1102 O O . LEU A 1 129 ? -18.156 5.441 -6.031 1 97.56 129 LEU A O 1
ATOM 1106 N N . LYS A 1 130 ? -16.594 3.891 -5.859 1 95.94 130 LYS A N 1
ATOM 1107 C CA . LYS A 1 130 ? -17.312 2.965 -6.73 1 95.94 130 LYS A CA 1
ATOM 1108 C C . LYS A 1 130 ? -18.703 2.652 -6.172 1 95.94 130 LYS A C 1
ATOM 1110 O O . LYS A 1 130 ? -19.688 2.635 -6.914 1 95.94 130 LYS A O 1
ATOM 1115 N N . GLN A 1 131 ? -18.797 2.418 -4.902 1 93.62 131 GLN A N 1
ATOM 1116 C CA . GLN A 1 131 ? -20.078 2.127 -4.238 1 93.62 131 GLN A CA 1
ATOM 1117 C C . GLN A 1 131 ? -21.047 3.301 -4.367 1 93.62 131 GLN A C 1
ATOM 1119 O O . GLN A 1 131 ? -22.25 3.107 -4.375 1 93.62 131 GLN A O 1
ATOM 1124 N N . SER A 1 132 ? -20.516 4.473 -4.496 1 95.19 132 SER A N 1
ATOM 1125 C CA . SER A 1 132 ? -21.328 5.68 -4.605 1 95.19 132 SER A CA 1
ATOM 1126 C C . SER A 1 132 ? -21.641 6 -6.062 1 95.19 132 SER A C 1
ATOM 1128 O O . SER A 1 132 ? -22.188 7.066 -6.367 1 95.19 132 SER A O 1
ATOM 1130 N N . GLY A 1 133 ? -21.234 5.117 -6.961 1 96.06 133 GLY A N 1
ATOM 1131 C CA . GLY A 1 133 ? -21.547 5.285 -8.367 1 96.06 133 GLY A CA 1
ATOM 1132 C C . GLY A 1 133 ? -20.547 6.145 -9.109 1 96.06 133 GLY A C 1
ATOM 1133 O O . GLY A 1 133 ? -20.797 6.598 -10.227 1 96.06 133 GLY A O 1
ATOM 1134 N N . ILE A 1 134 ? -19.422 6.477 -8.469 1 97.69 134 ILE A N 1
ATOM 1135 C CA . ILE A 1 134 ? -18.359 7.289 -9.07 1 97.69 134 ILE A CA 1
ATOM 1136 C C . ILE A 1 134 ? -17.266 6.387 -9.625 1 97.69 134 ILE A C 1
ATOM 1138 O O . ILE A 1 134 ? -16.828 5.441 -8.961 1 97.69 134 ILE A O 1
ATOM 1142 N N . THR A 1 135 ? -16.828 6.613 -10.875 1 97.38 135 THR A N 1
ATOM 1143 C CA . THR A 1 135 ? -15.727 5.844 -11.445 1 97.38 135 THR A CA 1
ATOM 1144 C C . THR A 1 135 ? -14.414 6.156 -10.727 1 97.38 135 THR A C 1
ATOM 1146 O O . THR A 1 135 ? -13.961 7.301 -10.727 1 97.38 135 THR A O 1
ATOM 1149 N N . PRO A 1 136 ? -13.82 5.141 -10.133 1 96.69 136 PRO A N 1
ATOM 1150 C CA . PRO A 1 136 ? -12.578 5.395 -9.406 1 96.69 136 PRO A CA 1
ATOM 1151 C C . PRO A 1 136 ? -11.422 5.77 -10.328 1 96.69 136 PRO A C 1
ATOM 1153 O O . PRO A 1 136 ? -11.492 5.543 -11.539 1 96.69 136 PRO A O 1
ATOM 1156 N N . ILE A 1 137 ? -10.383 6.309 -9.719 1 96.5 137 ILE A N 1
ATOM 1157 C CA . ILE A 1 137 ? -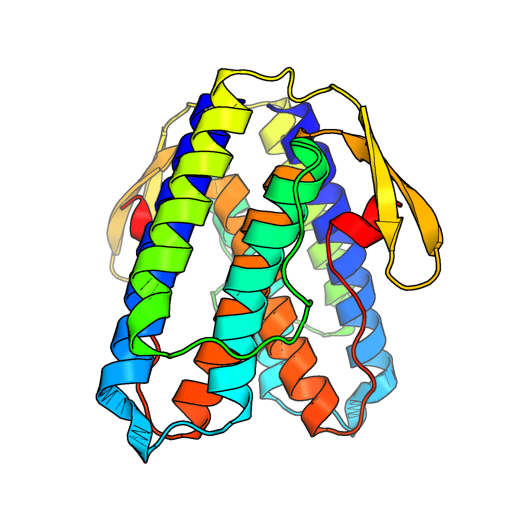9.156 6.668 -10.43 1 96.5 137 ILE A CA 1
ATOM 1158 C C . ILE A 1 137 ? -8.172 5.508 -10.367 1 96.5 137 ILE A C 1
ATOM 1160 O O . ILE A 1 137 ? -8.008 4.879 -9.32 1 96.5 137 ILE A O 1
ATOM 1164 N N . VAL A 1 138 ? -7.559 5.18 -11.508 1 96.81 138 VAL A N 1
ATOM 1165 C CA . VAL A 1 138 ? -6.461 4.219 -11.516 1 96.81 138 VAL A CA 1
ATOM 1166 C C . VAL A 1 138 ? -5.211 4.855 -10.906 1 96.81 138 VAL A C 1
ATOM 1168 O O . VAL A 1 138 ? -4.703 5.855 -11.422 1 96.81 138 VAL A O 1
ATOM 1171 N N . THR A 1 139 ? -4.738 4.277 -9.836 1 97.81 139 THR A N 1
ATOM 1172 C CA . THR A 1 139 ? -3.67 4.949 -9.109 1 97.81 139 THR A CA 1
ATOM 1173 C C . THR A 1 139 ? -2.453 4.039 -8.969 1 97.81 139 THR A C 1
ATOM 1175 O O . THR A 1 139 ? -1.52 4.352 -8.227 1 97.81 139 THR A O 1
ATOM 1178 N N . ASP A 1 140 ? -2.434 2.922 -9.633 1 97.44 140 ASP A N 1
ATOM 1179 C CA . ASP A 1 140 ? -1.327 1.979 -9.508 1 97.44 140 ASP A CA 1
ATOM 1180 C C . ASP A 1 140 ? -0.01 2.617 -9.945 1 97.44 140 ASP A C 1
ATOM 1182 O O . ASP A 1 140 ? 0.029 3.365 -10.922 1 97.44 140 ASP A O 1
ATOM 1186 N N . TYR A 1 141 ? 1.058 2.293 -9.266 1 98.25 141 TYR A N 1
ATOM 1187 C CA . TYR A 1 141 ? 2.385 2.854 -9.492 1 98.25 141 TYR A CA 1
ATOM 1188 C C . TYR A 1 141 ? 2.85 2.576 -10.922 1 98.25 141 TYR A C 1
ATOM 1190 O O . TYR A 1 141 ? 3.469 3.434 -11.555 1 98.25 141 TYR A O 1
ATOM 1198 N N . ILE A 1 142 ? 2.527 1.412 -11.406 1 97.06 142 ILE A N 1
ATOM 1199 C CA . ILE A 1 142 ? 3.033 1.006 -12.711 1 97.06 142 ILE A CA 1
ATOM 1200 C C . ILE A 1 142 ? 2.457 1.916 -13.789 1 97.06 142 ILE A C 1
ATOM 1202 O O . ILE A 1 142 ? 3.123 2.205 -14.789 1 97.06 142 ILE A O 1
ATOM 1206 N N . PHE A 1 143 ? 1.229 2.324 -13.656 1 93.88 143 PHE A N 1
ATOM 1207 C CA . PHE A 1 143 ? 0.605 3.213 -14.625 1 93.88 143 PHE A CA 1
ATOM 1208 C C . PHE A 1 143 ? 1.218 4.605 -14.555 1 93.88 143 PHE A C 1
ATOM 1210 O O . PHE A 1 143 ? 1.274 5.316 -15.562 1 93.88 143 PHE A O 1
ATOM 1217 N N . TYR A 1 144 ? 1.594 5.027 -13.406 1 95.19 144 TYR A N 1
ATOM 1218 C CA . TYR A 1 144 ? 2.293 6.293 -13.203 1 95.19 144 TYR A CA 1
ATOM 1219 C C . TYR A 1 144 ? 3.635 6.297 -13.922 1 95.19 144 TYR A C 1
ATOM 1221 O O . TYR A 1 144 ? 4.105 7.348 -14.367 1 95.19 144 TYR A O 1
ATOM 1229 N N . LYS A 1 145 ? 4.242 5.152 -14.07 1 95.5 145 LYS A N 1
ATOM 1230 C CA . LYS A 1 145 ? 5.578 5.039 -14.648 1 95.5 145 LYS A CA 1
ATOM 1231 C C . LYS A 1 145 ? 5.508 4.754 -16.141 1 95.5 145 LYS A C 1
ATOM 1233 O O . LYS A 1 145 ? 6.535 4.699 -16.828 1 95.5 145 LYS A O 1
ATOM 1238 N N . ARG A 1 146 ? 4.355 4.473 -16.641 1 91.06 146 ARG A N 1
ATOM 1239 C CA . ARG A 1 146 ? 4.18 4.266 -18.078 1 91.06 146 ARG A CA 1
ATOM 1240 C C . ARG A 1 146 ? 4.086 5.594 -18.812 1 91.06 146 ARG A C 1
ATOM 1242 O O . ARG A 1 146 ? 3.646 6.598 -18.25 1 91.06 146 ARG A O 1
ATOM 1249 N N . MET B 1 1 ? 19.188 -0.863 -1.202 1 87.56 1 MET B N 1
ATOM 1250 C CA . MET B 1 1 ? 17.953 -0.946 -1.979 1 87.56 1 MET B CA 1
ATOM 1251 C C . MET B 1 1 ? 17.438 -2.381 -2.037 1 87.56 1 MET B C 1
ATOM 1253 O O . MET B 1 1 ? 16.312 -2.662 -1.62 1 87.56 1 MET B O 1
ATOM 1257 N N . LYS B 1 2 ? 18.297 -3.312 -2.279 1 93.31 2 LYS B N 1
ATOM 1258 C CA . LYS B 1 2 ? 17.906 -4.715 -2.375 1 93.31 2 LYS B CA 1
ATOM 1259 C C . LYS B 1 2 ? 17.406 -5.238 -1.029 1 93.31 2 LYS B C 1
ATOM 1261 O O . LYS B 1 2 ? 16.344 -5.859 -0.952 1 93.31 2 LYS B O 1
ATOM 1266 N N . GLU B 1 3 ? 18.109 -4.973 0.009 1 95.38 3 GLU B N 1
ATOM 1267 C CA . GLU B 1 3 ? 17.75 -5.445 1.342 1 95.38 3 GLU B CA 1
ATOM 1268 C C . GLU B 1 3 ? 16.391 -4.891 1.774 1 95.38 3 GLU B C 1
ATOM 1270 O O . GLU B 1 3 ? 15.609 -5.586 2.42 1 95.38 3 GLU B O 1
ATOM 1275 N N . LYS B 1 4 ? 16.156 -3.65 1.468 1 97.12 4 LYS B N 1
ATOM 1276 C CA . LYS B 1 4 ? 14.867 -3.041 1.802 1 97.12 4 LYS B CA 1
ATOM 1277 C C . LYS B 1 4 ? 13.727 -3.719 1.052 1 97.12 4 LYS B C 1
ATOM 1279 O O . LYS B 1 4 ? 12.672 -4.004 1.633 1 97.12 4 LYS B O 1
ATOM 1284 N N . LEU B 1 5 ? 13.93 -3.996 -0.233 1 98.06 5 LEU B N 1
ATOM 1285 C CA . LEU B 1 5 ? 12.891 -4.668 -1.009 1 98.06 5 LEU B CA 1
ATOM 1286 C C . LEU B 1 5 ? 12.641 -6.074 -0.478 1 98.06 5 LEU B C 1
ATOM 1288 O O . LEU B 1 5 ? 11.5 -6.547 -0.469 1 98.06 5 LEU B O 1
ATOM 1292 N N . ILE B 1 6 ? 13.695 -6.734 -0.056 1 98.38 6 ILE B N 1
ATOM 1293 C CA . ILE B 1 6 ? 13.539 -8.062 0.529 1 98.38 6 ILE B CA 1
ATOM 1294 C C . ILE B 1 6 ? 12.672 -7.977 1.778 1 98.38 6 ILE B C 1
ATOM 1296 O O . ILE B 1 6 ? 11.75 -8.773 1.956 1 98.38 6 ILE B O 1
ATOM 1300 N N . ASP B 1 7 ? 12.945 -7.039 2.578 1 98.31 7 ASP B N 1
ATOM 1301 C CA . ASP B 1 7 ? 12.148 -6.809 3.777 1 98.31 7 ASP B CA 1
ATOM 1302 C C . ASP B 1 7 ? 10.688 -6.535 3.422 1 98.31 7 ASP B C 1
ATOM 1304 O O . ASP B 1 7 ? 9.773 -7.047 4.074 1 98.31 7 ASP B O 1
ATOM 1308 N N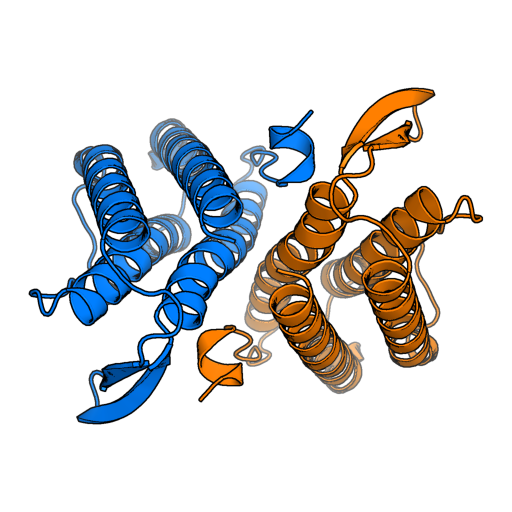 . LEU B 1 8 ? 10.438 -5.746 2.469 1 98.62 8 LEU B N 1
ATOM 1309 C CA . LEU B 1 8 ? 9.094 -5.379 2.055 1 98.62 8 LEU B CA 1
ATOM 1310 C C . LEU B 1 8 ? 8.359 -6.578 1.467 1 98.62 8 LEU B C 1
ATOM 1312 O O . LEU B 1 8 ? 7.145 -6.719 1.646 1 98.62 8 LEU B O 1
ATOM 1316 N N . PHE B 1 9 ? 9.062 -7.438 0.747 1 98.81 9 PHE B N 1
ATOM 1317 C CA . PHE B 1 9 ? 8.438 -8.648 0.237 1 98.81 9 PHE B CA 1
ATOM 1318 C C . PHE B 1 9 ? 8.117 -9.609 1.375 1 98.81 9 PHE B C 1
ATOM 1320 O O . PHE B 1 9 ? 7.117 -10.328 1.323 1 98.81 9 PHE B O 1
ATOM 1327 N N . GLU B 1 10 ? 8.977 -9.68 2.363 1 98.75 10 GLU B N 1
ATOM 1328 C CA . GLU B 1 10 ? 8.664 -10.5 3.531 1 98.75 10 GLU B CA 1
ATOM 1329 C C . GLU B 1 10 ? 7.406 -10 4.234 1 98.75 10 GLU B C 1
ATOM 1331 O O . GLU B 1 10 ? 6.547 -10.789 4.621 1 98.75 10 GLU B O 1
ATOM 1336 N N . TYR B 1 11 ? 7.34 -8.719 4.449 1 98.75 11 TYR B N 1
ATOM 1337 C CA . TYR B 1 11 ? 6.145 -8.07 4.977 1 98.75 11 TYR B CA 1
ATOM 1338 C C . TYR B 1 11 ? 4.918 -8.43 4.148 1 98.75 11 TYR B C 1
ATOM 1340 O O . TYR B 1 11 ? 3.879 -8.812 4.695 1 98.75 11 TYR B O 1
ATOM 1348 N N . THR B 1 12 ? 5.012 -8.305 2.795 1 98.88 12 THR B N 1
ATOM 1349 C CA . THR B 1 12 ? 3.908 -8.602 1.89 1 98.88 12 THR B CA 1
ATOM 1350 C C . THR B 1 12 ? 3.502 -10.07 2.002 1 98.88 12 THR B C 1
ATOM 1352 O O . THR B 1 12 ? 2.312 -10.383 2.102 1 98.88 12 THR B O 1
ATOM 1355 N N . PHE B 1 13 ? 4.5 -10.961 2.023 1 98.88 13 PHE B N 1
ATOM 1356 C CA . PHE B 1 13 ? 4.262 -12.391 2.178 1 98.88 13 PHE B CA 1
ATOM 1357 C C . PHE B 1 13 ? 3.475 -12.672 3.451 1 98.88 13 PHE B C 1
ATOM 1359 O O . PHE B 1 13 ? 2.473 -13.391 3.42 1 98.88 13 PHE B O 1
ATOM 1366 N N . THR B 1 14 ? 3.912 -12.086 4.543 1 98.81 14 THR B N 1
ATOM 1367 C CA . THR B 1 14 ? 3.346 -12.312 5.867 1 98.81 14 THR B CA 1
ATOM 1368 C C . THR B 1 14 ? 1.876 -11.906 5.906 1 98.81 14 THR B C 1
ATOM 1370 O O . THR B 1 14 ? 1.022 -12.672 6.348 1 98.81 14 THR B O 1
ATOM 1373 N N . PHE B 1 15 ? 1.56 -10.758 5.336 1 98.75 15 PHE B N 1
ATOM 1374 C CA . PHE B 1 15 ? 0.194 -10.273 5.496 1 98.75 15 PHE B CA 1
ATOM 1375 C C . PHE B 1 15 ? -0.724 -10.883 4.441 1 98.75 15 PHE B C 1
ATOM 1377 O O . PHE B 1 15 ? -1.939 -10.945 4.637 1 98.75 15 PHE B O 1
ATOM 1384 N N . ASN B 1 16 ? -0.109 -11.312 3.311 1 98.81 16 ASN B N 1
ATOM 1385 C CA . ASN B 1 16 ? -0.923 -12.141 2.422 1 98.81 16 ASN B CA 1
ATOM 1386 C C . ASN B 1 16 ? -1.386 -13.422 3.109 1 98.81 16 ASN B C 1
ATOM 1388 O O . ASN B 1 16 ? -2.535 -13.828 2.953 1 98.81 16 ASN B O 1
ATOM 1392 N N . VAL B 1 17 ? -0.47 -14.055 3.848 1 98.81 17 VAL B N 1
ATOM 1393 C CA . VAL B 1 17 ? -0.821 -15.273 4.574 1 98.81 17 VAL B CA 1
ATOM 1394 C C . VAL B 1 17 ? -1.935 -14.969 5.574 1 98.81 17 VAL B C 1
ATOM 1396 O O . VAL B 1 17 ? -2.904 -15.727 5.676 1 98.81 17 VAL B O 1
ATOM 1399 N N . GLU B 1 18 ? -1.841 -13.891 6.309 1 98.62 18 GLU B N 1
ATOM 1400 C CA . GLU B 1 18 ? -2.846 -13.5 7.293 1 98.62 18 GLU B CA 1
ATOM 1401 C C . GLU B 1 18 ? -4.191 -13.227 6.633 1 98.62 18 GLU B C 1
ATOM 1403 O O . GLU B 1 18 ? -5.242 -13.586 7.176 1 98.62 18 GLU B O 1
ATOM 1408 N N . MET B 1 19 ? -4.148 -12.547 5.496 1 98.62 19 MET B N 1
ATOM 1409 C CA . MET B 1 19 ? -5.379 -12.266 4.762 1 98.62 19 MET B CA 1
ATOM 1410 C C . MET B 1 19 ? -6.051 -13.555 4.309 1 98.62 19 MET B C 1
ATOM 1412 O O . MET B 1 19 ? -7.266 -13.719 4.453 1 98.62 19 MET B O 1
ATOM 1416 N N . ILE B 1 20 ? -5.246 -14.469 3.725 1 98.75 20 ILE B N 1
ATOM 1417 C CA . ILE B 1 20 ? -5.777 -15.75 3.277 1 98.75 20 ILE B CA 1
ATOM 1418 C C . ILE B 1 20 ? -6.406 -16.484 4.457 1 98.75 20 ILE B C 1
ATOM 1420 O O . ILE B 1 20 ? -7.504 -17.047 4.34 1 98.75 20 ILE B O 1
ATOM 1424 N N . LYS B 1 21 ? -5.766 -16.453 5.594 1 98.69 21 LYS B N 1
ATOM 1425 C CA . LYS B 1 21 ? -6.23 -17.156 6.789 1 98.69 21 LYS B CA 1
ATOM 1426 C C . LYS B 1 21 ? -7.574 -16.594 7.258 1 98.69 21 LYS B C 1
ATOM 1428 O O . LYS B 1 21 ? -8.508 -17.359 7.52 1 98.69 21 LYS B O 1
ATOM 1433 N N . ILE B 1 22 ? -7.707 -15.266 7.418 1 98.5 22 ILE B N 1
ATOM 1434 C CA . ILE B 1 22 ? -8.938 -14.672 7.938 1 98.5 22 ILE B CA 1
ATOM 1435 C C . ILE B 1 22 ? -10.086 -14.93 6.965 1 98.5 22 ILE B C 1
ATOM 1437 O O . ILE B 1 22 ? -11.227 -15.141 7.383 1 98.5 22 ILE B O 1
ATOM 1441 N N . ILE B 1 23 ? -9.797 -14.891 5.699 1 98.25 23 ILE B N 1
ATOM 1442 C CA . ILE B 1 23 ? -10.82 -15.18 4.703 1 98.25 23 ILE B CA 1
ATOM 1443 C C . ILE B 1 23 ? -11.266 -16.641 4.82 1 98.25 23 ILE B C 1
ATOM 1445 O O . ILE B 1 23 ? -12.461 -16.922 4.816 1 98.25 23 ILE B O 1
ATOM 1449 N N . SER B 1 24 ? -10.258 -17.531 4.941 1 97.75 24 SER B N 1
ATOM 1450 C CA . SER B 1 24 ? -10.547 -18.969 5.074 1 97.75 24 SER B CA 1
ATOM 1451 C C . SER B 1 24 ? -11.398 -19.234 6.305 1 97.75 24 SER B C 1
ATOM 1453 O O . SER B 1 24 ? -12.359 -20.016 6.238 1 97.75 24 SER B O 1
ATOM 1455 N N . GLU B 1 25 ? -11.109 -18.578 7.383 1 97.81 25 GLU B N 1
ATOM 1456 C CA . GLU B 1 25 ? -11.797 -18.797 8.648 1 97.81 25 GLU B CA 1
ATOM 1457 C C . GLU B 1 25 ? -13.211 -18.234 8.625 1 97.81 25 GLU B C 1
ATOM 1459 O O . GLU B 1 25 ? -14.047 -18.578 9.461 1 97.81 25 GLU B O 1
ATOM 1464 N N . ASN B 1 26 ? -13.469 -17.359 7.684 1 97.44 26 ASN B N 1
ATOM 1465 C CA . ASN B 1 26 ? -14.781 -16.734 7.582 1 97.44 26 ASN B CA 1
ATOM 1466 C C . ASN B 1 26 ? -15.406 -16.938 6.207 1 97.44 26 ASN B C 1
ATOM 1468 O O . ASN B 1 26 ? -16.094 -16.062 5.688 1 97.44 26 ASN B O 1
ATOM 1472 N N . LYS B 1 27 ? -15.117 -18.047 5.621 1 94.75 27 LYS B N 1
ATOM 1473 C CA . LYS B 1 27 ? -15.453 -18.312 4.227 1 94.75 27 LYS B CA 1
ATOM 1474 C C . LYS B 1 27 ? -16.953 -18.172 3.988 1 94.75 27 LYS B C 1
ATOM 1476 O O . LYS B 1 27 ? -17.375 -17.688 2.932 1 94.75 27 LYS B O 1
ATOM 1481 N N . SER B 1 28 ? -17.766 -18.484 4.895 1 94.75 28 SER B N 1
ATOM 1482 C CA . SER B 1 28 ? -19.219 -18.453 4.738 1 94.75 28 SER B CA 1
ATOM 1483 C C . SER B 1 28 ? -19.734 -17.016 4.773 1 94.75 28 SER B C 1
ATOM 1485 O O . SER B 1 28 ? -20.844 -16.734 4.297 1 94.75 28 SER B O 1
ATOM 1487 N N . GLN B 1 29 ? -19.031 -16.062 5.305 1 96 29 GLN B N 1
ATOM 1488 C CA . GLN B 1 29 ? -19.484 -14.688 5.496 1 96 29 GLN B CA 1
ATOM 1489 C C . GLN B 1 29 ? -18.906 -13.758 4.438 1 96 29 GLN B C 1
ATOM 1491 O O . GLN B 1 29 ? -19.391 -12.641 4.246 1 96 29 GLN B O 1
ATOM 1496 N N . VAL B 1 30 ? -17.828 -14.273 3.826 1 94.94 30 VAL B N 1
ATOM 1497 C CA . VAL B 1 30 ? -17.141 -13.406 2.881 1 94.94 30 VAL B CA 1
ATOM 1498 C C . VAL B 1 30 ? -17.812 -13.492 1.512 1 94.94 30 VAL B C 1
ATOM 1500 O O . VAL B 1 30 ? -18.297 -14.562 1.116 1 94.94 30 VAL B O 1
ATOM 1503 N N . ASP B 1 31 ? -17.859 -12.344 0.809 1 93.38 31 ASP B N 1
ATOM 1504 C CA . ASP B 1 31 ? -18.5 -12.312 -0.497 1 93.38 31 ASP B CA 1
ATOM 1505 C C . ASP B 1 31 ? -17.516 -12.633 -1.613 1 93.38 31 ASP B C 1
ATOM 1507 O O . ASP B 1 31 ? -16.312 -12.812 -1.36 1 93.38 31 ASP B O 1
ATOM 1511 N N . ASP B 1 32 ? -18.016 -12.773 -2.861 1 95.06 32 ASP B N 1
ATOM 1512 C CA . ASP B 1 32 ? -17.203 -13.141 -4.023 1 95.06 32 ASP B CA 1
ATOM 1513 C C . ASP B 1 32 ? -16.172 -12.07 -4.332 1 95.06 32 ASP B C 1
ATOM 1515 O O . ASP B 1 32 ? -15.086 -12.375 -4.848 1 95.06 32 ASP B O 1
ATOM 1519 N N . ARG B 1 33 ? -16.516 -10.852 -4.027 1 95.62 33 ARG B N 1
ATOM 1520 C CA . ARG B 1 33 ? -15.578 -9.766 -4.297 1 95.62 33 ARG B CA 1
ATOM 1521 C C . ARG B 1 33 ? -14.281 -9.953 -3.514 1 95.62 33 ARG B C 1
ATOM 1523 O O . ARG B 1 33 ? -13.195 -9.727 -4.043 1 95.62 33 ARG B O 1
ATOM 1530 N N . THR B 1 34 ? -14.445 -10.312 -2.293 1 97.81 34 THR B N 1
ATOM 1531 C CA . THR B 1 34 ? -13.289 -10.555 -1.433 1 97.81 34 THR B CA 1
ATOM 1532 C C . THR B 1 34 ? -12.438 -11.695 -1.98 1 97.81 34 THR B C 1
ATOM 1534 O O . THR B 1 34 ? -11.211 -11.57 -2.07 1 97.81 34 THR B O 1
ATOM 1537 N N . ILE B 1 35 ? -13.086 -12.789 -2.379 1 97.94 35 ILE B N 1
ATOM 1538 C CA . ILE B 1 35 ? -12.398 -13.945 -2.932 1 97.94 35 ILE B CA 1
ATOM 1539 C 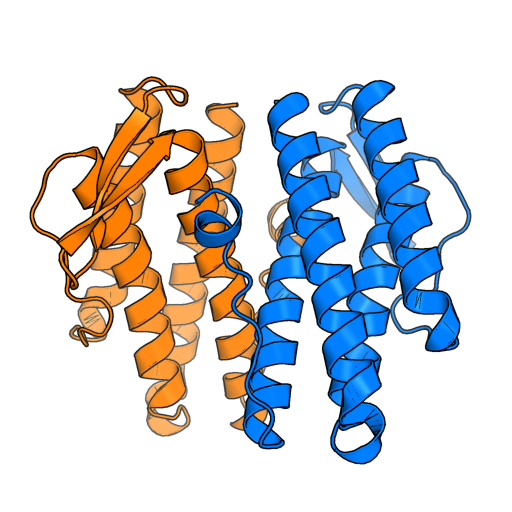C . ILE B 1 35 ? -11.68 -13.555 -4.219 1 97.94 35 ILE B C 1
ATOM 1541 O O . ILE B 1 35 ? -10.516 -13.914 -4.422 1 97.94 35 ILE B O 1
ATOM 1545 N N . ASN B 1 36 ? -12.32 -12.805 -5.055 1 98.31 36 ASN B N 1
ATOM 1546 C CA . ASN B 1 36 ? -11.727 -12.336 -6.305 1 98.31 36 ASN B CA 1
ATOM 1547 C C . ASN B 1 36 ? -10.492 -11.477 -6.051 1 98.31 36 ASN B C 1
ATOM 1549 O O . ASN B 1 36 ? -9.477 -11.617 -6.742 1 98.31 36 ASN B O 1
ATOM 1553 N N . LEU B 1 37 ? -10.562 -10.664 -5.059 1 98.56 37 LEU B N 1
ATOM 1554 C CA . LEU B 1 37 ? -9.492 -9.695 -4.816 1 98.56 37 LEU B CA 1
ATOM 1555 C C . LEU B 1 37 ? -8.25 -10.391 -4.258 1 98.56 37 LEU B C 1
ATOM 1557 O O . LEU B 1 37 ? -7.125 -10.023 -4.598 1 98.56 37 LEU B O 1
ATOM 1561 N N . ILE B 1 38 ? -8.438 -11.359 -3.359 1 98.81 38 ILE B N 1
ATOM 1562 C CA . ILE B 1 38 ? -7.262 -12.031 -2.822 1 98.81 38 ILE B CA 1
ATOM 1563 C C . ILE B 1 38 ? -6.574 -12.836 -3.928 1 98.81 38 ILE B C 1
ATOM 1565 O O . ILE B 1 38 ? -5.344 -12.867 -4.008 1 98.81 38 ILE B O 1
ATOM 1569 N N . ASN B 1 39 ? -7.375 -13.461 -4.793 1 98.88 39 ASN B N 1
ATOM 1570 C CA . ASN B 1 39 ? -6.793 -14.125 -5.953 1 98.88 39 ASN B CA 1
ATOM 1571 C C . ASN B 1 39 ? -6.059 -13.141 -6.855 1 98.88 39 ASN B C 1
ATOM 1573 O O . ASN B 1 39 ? -4.914 -13.383 -7.246 1 98.88 39 ASN B O 1
ATOM 1577 N N . HIS B 1 40 ? -6.68 -12.047 -7.145 1 98.81 40 HIS B N 1
ATOM 1578 C CA . HIS B 1 40 ? -6.094 -11.023 -8 1 98.81 40 HIS B CA 1
ATOM 1579 C C . HIS B 1 40 ? -4.77 -10.523 -7.434 1 98.81 40 HIS B C 1
ATOM 1581 O O . HIS B 1 40 ? -3.812 -10.305 -8.18 1 98.81 40 HIS B O 1
ATOM 1587 N N . THR B 1 41 ? -4.734 -10.32 -6.168 1 98.88 41 THR B N 1
ATOM 1588 C CA . THR B 1 41 ? -3.535 -9.844 -5.492 1 98.88 41 THR B CA 1
ATOM 1589 C C . THR B 1 41 ? -2.371 -10.805 -5.707 1 98.88 41 THR B C 1
ATOM 1591 O O . THR B 1 41 ? -1.271 -10.383 -6.074 1 98.88 41 THR B O 1
ATOM 1594 N N . LEU B 1 42 ? -2.584 -12.078 -5.52 1 98.94 42 LEU B N 1
ATOM 1595 C CA . LEU B 1 42 ? -1.549 -13.086 -5.688 1 98.94 42 LEU B CA 1
ATOM 1596 C C . LEU B 1 42 ? -1.192 -13.266 -7.16 1 98.94 42 LEU B C 1
ATOM 1598 O O . LEU B 1 42 ? -0.016 -13.391 -7.508 1 98.94 42 LEU B O 1
ATOM 1602 N N . ASN B 1 43 ? -2.238 -13.281 -8.016 1 98.81 43 ASN B N 1
ATOM 1603 C CA . ASN B 1 43 ? -1.999 -13.391 -9.445 1 98.81 43 ASN B CA 1
ATOM 1604 C C . ASN B 1 43 ? -1.103 -12.258 -9.953 1 98.81 43 ASN B C 1
ATOM 1606 O O . ASN B 1 43 ? -0.222 -12.484 -10.781 1 98.81 43 ASN B O 1
ATOM 1610 N N . ALA B 1 44 ? -1.371 -11.086 -9.5 1 98.62 44 ALA B N 1
ATOM 1611 C CA . ALA B 1 44 ? -0.594 -9.93 -9.945 1 98.62 44 ALA B CA 1
ATOM 1612 C C . ALA B 1 44 ? 0.892 -10.125 -9.656 1 98.62 44 ALA B C 1
ATOM 1614 O O . ALA B 1 44 ? 1.737 -9.859 -10.516 1 98.62 44 ALA B O 1
ATOM 1615 N N . GLN B 1 45 ? 1.209 -10.57 -8.438 1 98.88 45 GLN B N 1
ATOM 1616 C CA . GLN B 1 45 ? 2.611 -10.828 -8.125 1 98.88 45 GLN B CA 1
ATOM 1617 C C . GLN B 1 45 ? 3.191 -11.898 -9.039 1 98.88 45 GLN B C 1
ATOM 1619 O O . GLN B 1 45 ? 4.309 -11.766 -9.539 1 98.88 45 GLN B O 1
ATOM 1624 N N . GLN B 1 46 ? 2.482 -12.977 -9.281 1 98.88 46 GLN B N 1
ATOM 1625 C CA . GLN B 1 46 ? 2.92 -14.047 -10.18 1 98.88 46 GLN B CA 1
ATOM 1626 C C . GLN B 1 46 ? 3.176 -13.508 -11.586 1 98.88 46 GLN B C 1
ATOM 1628 O O . GLN B 1 46 ? 4.172 -13.859 -12.219 1 98.88 46 GLN B O 1
ATOM 1633 N N . ILE B 1 47 ? 2.301 -12.719 -12.039 1 98.25 47 ILE B N 1
ATOM 1634 C CA . ILE B 1 47 ? 2.369 -12.164 -13.391 1 98.25 47 ILE B CA 1
ATOM 1635 C C . ILE B 1 47 ? 3.623 -11.305 -13.531 1 98.25 47 ILE B C 1
ATOM 1637 O O . ILE B 1 47 ? 4.387 -11.461 -14.492 1 98.25 47 ILE B O 1
ATOM 1641 N N . TRP B 1 48 ? 3.857 -10.375 -12.617 1 98.62 48 TRP B N 1
ATOM 1642 C CA . TRP B 1 48 ? 5.004 -9.477 -12.734 1 98.62 48 TRP B CA 1
ATOM 1643 C C . TRP B 1 48 ? 6.312 -10.25 -12.586 1 98.62 48 TRP B C 1
ATOM 1645 O O . TRP B 1 48 ? 7.285 -9.977 -13.289 1 98.62 48 TRP B O 1
ATOM 1655 N N . ASN B 1 49 ? 6.375 -11.227 -11.617 1 98.81 49 ASN B N 1
ATOM 1656 C CA . ASN B 1 49 ? 7.531 -12.117 -11.555 1 98.81 49 ASN B CA 1
ATOM 1657 C C . ASN B 1 49 ? 7.785 -12.805 -12.898 1 98.81 49 ASN B C 1
ATOM 1659 O O . ASN B 1 49 ? 8.922 -12.836 -13.375 1 98.81 49 ASN B O 1
ATOM 1663 N N . SER B 1 50 ? 6.723 -13.344 -13.43 1 98.19 50 SER B N 1
ATOM 1664 C CA . SER B 1 50 ? 6.812 -14.102 -14.672 1 98.19 50 SER B CA 1
ATOM 1665 C C . SER B 1 50 ? 7.25 -13.211 -15.836 1 98.19 50 SER B C 1
ATOM 1667 O O . SER B 1 50 ? 7.988 -13.648 -16.719 1 98.19 50 SER B O 1
ATOM 1669 N N . ARG B 1 51 ? 6.773 -11.992 -15.93 1 97.75 51 ARG B N 1
ATOM 1670 C CA . ARG B 1 51 ? 7.207 -11.047 -16.953 1 97.75 51 ARG B CA 1
ATOM 1671 C C . ARG B 1 51 ? 8.711 -10.812 -16.891 1 97.75 51 ARG B C 1
ATOM 1673 O O . ARG B 1 51 ? 9.383 -10.766 -17.922 1 97.75 51 ARG B O 1
ATOM 1680 N N . ILE B 1 52 ? 9.234 -10.664 -15.672 1 98.31 52 ILE B N 1
ATOM 1681 C CA . ILE B 1 52 ? 10.656 -10.422 -15.477 1 98.31 52 ILE B CA 1
ATOM 1682 C C . ILE B 1 52 ? 11.461 -11.648 -15.906 1 98.31 52 ILE B C 1
ATOM 1684 O O . ILE B 1 52 ? 12.508 -11.523 -16.531 1 98.31 52 ILE B O 1
ATOM 1688 N N . LEU B 1 53 ? 10.953 -12.805 -15.617 1 97.69 53 LEU B N 1
ATOM 1689 C CA . LEU B 1 53 ? 11.68 -14.055 -15.828 1 97.69 53 LEU B CA 1
ATOM 1690 C C . LEU B 1 53 ? 11.32 -14.68 -17.172 1 97.69 53 LEU B C 1
ATOM 1692 O O . LEU B 1 53 ? 11.836 -15.734 -17.531 1 97.69 53 LEU B O 1
ATOM 1696 N N . ASN B 1 54 ? 10.422 -14.078 -17.922 1 96 54 ASN B N 1
ATOM 1697 C CA . ASN B 1 54 ? 9.945 -14.586 -19.203 1 96 54 ASN B CA 1
ATOM 1698 C C . ASN B 1 54 ? 9.328 -15.969 -19.047 1 96 54 ASN B C 1
ATOM 1700 O O . ASN B 1 54 ? 9.703 -16.906 -19.766 1 96 54 ASN B O 1
ATOM 1704 N N . GLU B 1 55 ? 8.438 -16.062 -18.078 1 97.19 55 GLU B N 1
ATOM 1705 C CA . GLU B 1 55 ? 7.691 -17.281 -17.828 1 97.19 55 GLU B CA 1
ATOM 1706 C C . GLU B 1 55 ? 6.211 -17.109 -18.125 1 97.19 55 GLU B C 1
ATOM 1708 O O . GLU B 1 55 ? 5.758 -16.016 -18.438 1 97.19 55 GLU B O 1
ATOM 1713 N N . LYS B 1 56 ? 5.48 -18.25 -18.188 1 96.69 56 LYS B N 1
ATOM 1714 C CA . LYS B 1 56 ? 4.035 -18.203 -18.406 1 96.69 56 LYS B CA 1
ATOM 1715 C C . LYS B 1 56 ? 3.334 -17.469 -17.25 1 96.69 56 LYS B C 1
ATOM 1717 O O . LYS B 1 56 ? 3.641 -17.703 -16.078 1 96.69 56 LYS B O 1
ATOM 1722 N N . THR B 1 57 ? 2.414 -16.641 -17.594 1 97.12 57 THR B N 1
ATOM 1723 C CA . THR B 1 57 ? 1.713 -15.836 -16.594 1 97.12 57 THR B CA 1
ATOM 1724 C C . THR B 1 57 ? 0.356 -16.453 -16.266 1 97.12 57 THR B C 1
ATOM 1726 O O . THR B 1 57 ? -0.257 -17.109 -17.109 1 97.12 57 THR B O 1
ATOM 1729 N N . PHE B 1 58 ? -0.066 -16.281 -14.984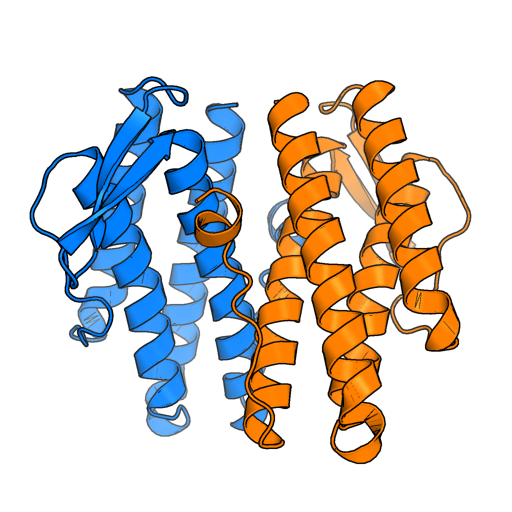 1 97.5 58 PHE B N 1
ATOM 1730 C CA . PHE B 1 58 ? -1.474 -16.453 -14.648 1 97.5 58 PHE B CA 1
ATOM 1731 C C . PHE B 1 58 ? -2.338 -15.453 -15.414 1 97.5 58 PHE B C 1
ATOM 1733 O O . PHE B 1 58 ? -1.831 -14.469 -15.953 1 97.5 58 PHE B O 1
ATOM 1740 N N . ASP B 1 59 ? -3.635 -15.812 -15.5 1 96.5 59 ASP B N 1
ATOM 1741 C CA . ASP B 1 59 ? -4.59 -14.789 -15.898 1 96.5 59 ASP B CA 1
ATOM 1742 C C . ASP B 1 59 ? -4.848 -13.805 -14.75 1 96.5 59 ASP B C 1
ATOM 1744 O O . ASP B 1 59 ? -4.906 -14.203 -13.586 1 96.5 59 ASP B O 1
ATOM 1748 N N . VAL B 1 60 ? -5.094 -12.547 -15.078 1 96.62 60 VAL B N 1
ATOM 1749 C CA . VAL B 1 60 ? -5.25 -11.453 -14.117 1 96.62 60 VAL B CA 1
ATOM 1750 C C . VAL B 1 60 ? -6.348 -11.812 -13.109 1 96.62 60 VAL B C 1
ATOM 1752 O O . VAL B 1 60 ? -6.184 -11.602 -11.906 1 96.62 60 VAL B O 1
ATOM 1755 N N . TRP B 1 61 ? -7.461 -12.438 -13.602 1 97.12 61 TRP B N 1
ATOM 1756 C CA . TRP B 1 61 ? -8.617 -12.664 -12.734 1 97.12 61 TRP B CA 1
ATOM 1757 C C . TRP B 1 61 ? -8.875 -14.156 -12.555 1 97.12 61 TRP B C 1
ATOM 1759 O O . TRP B 1 61 ? -10 -14.562 -12.25 1 97.12 61 TRP B O 1
ATOM 1769 N N . GLN B 1 62 ? -7.84 -14.906 -12.766 1 97.44 62 GLN B N 1
ATOM 1770 C CA . GLN B 1 62 ? -8.008 -16.344 -12.531 1 97.44 62 GLN B CA 1
ATOM 1771 C C . GLN B 1 62 ? -8.305 -16.625 -11.07 1 97.44 62 GLN B C 1
ATOM 1773 O O . GLN B 1 62 ? -7.734 -16 -10.172 1 97.44 62 GLN B O 1
ATOM 1778 N N . ILE B 1 63 ? -9.305 -17.562 -10.859 1 98.38 63 ILE B N 1
ATOM 1779 C CA . ILE B 1 63 ? -9.641 -18.016 -9.516 1 98.38 63 ILE B CA 1
ATOM 1780 C C . ILE B 1 63 ? -8.953 -19.359 -9.234 1 98.38 63 ILE B C 1
ATOM 1782 O O . ILE B 1 63 ? -9.203 -20.344 -9.938 1 98.38 63 ILE B O 1
ATOM 1786 N N . ASN B 1 64 ? -8.078 -19.328 -8.266 1 98.44 64 ASN B N 1
ATOM 1787 C CA . ASN B 1 64 ? -7.371 -20.547 -7.863 1 98.44 64 ASN B CA 1
ATOM 1788 C C . ASN B 1 64 ? -8.102 -21.266 -6.73 1 98.44 64 ASN B C 1
ATOM 1790 O O . ASN B 1 64 ? -8.922 -20.672 -6.035 1 98.44 64 ASN B O 1
ATOM 1794 N N . LEU B 1 65 ? -7.855 -22.641 -6.621 1 97.75 65 LEU B N 1
ATOM 1795 C CA . LEU B 1 65 ? -8.352 -23.328 -5.441 1 97.75 65 LEU B CA 1
ATOM 1796 C C . LEU B 1 65 ? -7.871 -22.656 -4.164 1 97.75 65 LEU B C 1
ATOM 1798 O O . LEU B 1 65 ? -6.684 -22.359 -4.02 1 97.75 65 LEU B O 1
ATOM 1802 N N . PHE B 1 66 ? -8.828 -22.344 -3.33 1 97.56 66 PHE B N 1
ATOM 1803 C CA . PHE B 1 66 ? -8.516 -21.531 -2.16 1 97.56 66 PHE B CA 1
ATOM 1804 C C . PHE B 1 66 ? -7.418 -22.188 -1.325 1 97.56 66 PHE B C 1
ATOM 1806 O O . PHE B 1 66 ? -6.547 -21.5 -0.791 1 97.56 66 PHE B O 1
ATOM 1813 N N . GLU B 1 67 ? -7.426 -23.547 -1.205 1 96.94 67 GLU B N 1
ATOM 1814 C CA . GLU B 1 67 ? -6.457 -24.281 -0.4 1 96.94 67 GLU B CA 1
ATOM 1815 C C . GLU B 1 67 ? -5.047 -24.141 -0.959 1 96.94 67 GLU B C 1
ATOM 1817 O O . GLU B 1 67 ? -4.066 -24.438 -0.273 1 96.94 67 GLU B O 1
ATOM 1822 N N . ASN B 1 68 ? -4.922 -23.688 -2.186 1 98.56 68 ASN B N 1
ATOM 1823 C CA . ASN B 1 68 ? -3.621 -23.562 -2.832 1 98.56 68 ASN B CA 1
ATOM 1824 C C . ASN B 1 68 ? -3.051 -22.156 -2.658 1 98.56 68 ASN B C 1
ATOM 1826 O O . ASN B 1 68 ? -1.903 -21.891 -3.023 1 98.56 68 ASN B O 1
ATOM 1830 N N . LEU B 1 69 ? -3.775 -21.234 -2.117 1 98.81 69 LEU B N 1
ATOM 1831 C CA . LEU B 1 69 ? -3.396 -19.828 -2.131 1 98.81 69 LEU B CA 1
ATOM 1832 C C . LEU B 1 69 ? -2.141 -19.594 -1.296 1 98.81 69 LEU B C 1
ATOM 1834 O O . LEU B 1 69 ? -1.29 -18.781 -1.662 1 98.81 69 LEU B O 1
ATOM 1838 N N . VAL B 1 70 ? -2.039 -20.281 -0.182 1 98.81 70 VAL B N 1
ATOM 1839 C CA . VAL B 1 70 ? -0.854 -20.109 0.653 1 98.81 70 VAL B CA 1
ATOM 1840 C C . VAL B 1 70 ? 0.382 -20.594 -0.104 1 98.81 70 VAL B C 1
ATOM 1842 O O . VAL B 1 70 ? 1.436 -19.953 -0.054 1 98.81 70 VAL B O 1
ATOM 1845 N N . GLU B 1 71 ? 0.269 -21.688 -0.772 1 98.81 71 GLU B N 1
ATOM 1846 C CA . GLU B 1 71 ? 1.378 -22.219 -1.562 1 98.81 71 GLU B CA 1
ATOM 1847 C C . GLU B 1 71 ? 1.726 -21.281 -2.717 1 98.81 71 GLU B C 1
ATOM 1849 O O . GLU B 1 71 ? 2.902 -21.078 -3.023 1 98.81 71 GLU B O 1
ATOM 1854 N N . ILE B 1 72 ? 0.726 -20.797 -3.436 1 98.88 72 ILE B N 1
ATOM 1855 C CA . ILE B 1 72 ? 0.942 -19.828 -4.508 1 98.88 72 ILE B CA 1
ATOM 1856 C C . ILE B 1 72 ? 1.684 -18.609 -3.967 1 98.88 72 ILE B C 1
ATOM 1858 O O . ILE B 1 72 ? 2.645 -18.141 -4.578 1 98.88 72 ILE B O 1
ATOM 1862 N N . ASN B 1 73 ? 1.232 -18.109 -2.846 1 98.94 73 ASN B N 1
ATOM 1863 C CA . ASN B 1 73 ? 1.896 -17 -2.193 1 98.94 73 ASN B CA 1
ATOM 1864 C C . ASN B 1 73 ? 3.361 -17.297 -1.898 1 98.94 73 ASN B C 1
ATOM 1866 O O . ASN B 1 73 ? 4.23 -16.453 -2.09 1 98.94 73 ASN B O 1
ATOM 1870 N N . HIS B 1 74 ? 3.643 -18.5 -1.393 1 98.94 74 HIS B N 1
ATOM 1871 C CA . HIS B 1 74 ? 5.004 -18.906 -1.07 1 98.94 74 HIS B CA 1
ATOM 1872 C C . HIS B 1 74 ? 5.875 -18.953 -2.32 1 98.94 74 HIS B C 1
ATOM 1874 O O . HIS B 1 74 ? 7.016 -18.484 -2.309 1 98.94 74 HIS B O 1
ATOM 1880 N N . ARG B 1 75 ? 5.371 -19.531 -3.352 1 98.88 75 ARG B N 1
ATOM 1881 C CA . ARG B 1 75 ? 6.105 -19.594 -4.609 1 98.88 75 ARG B CA 1
ATOM 1882 C C . ARG B 1 75 ? 6.383 -18.203 -5.16 1 98.88 75 ARG B C 1
ATOM 1884 O O . ARG B 1 75 ? 7.488 -17.922 -5.629 1 98.88 75 ARG B O 1
ATOM 1891 N N . ASN B 1 76 ? 5.336 -17.359 -5.156 1 98.94 76 ASN B N 1
ATOM 1892 C CA . ASN B 1 76 ? 5.508 -15.984 -5.586 1 98.94 76 ASN B CA 1
ATOM 1893 C C . ASN B 1 76 ? 6.641 -15.297 -4.828 1 98.94 76 ASN B C 1
ATOM 1895 O O . ASN B 1 76 ? 7.508 -14.664 -5.434 1 98.94 76 ASN B O 1
ATOM 1899 N N . TYR B 1 77 ? 6.574 -15.445 -3.479 1 98.94 77 TYR B N 1
ATOM 1900 C CA . TYR B 1 77 ? 7.57 -14.828 -2.611 1 98.94 77 TYR B CA 1
ATOM 1901 C C . TYR B 1 77 ? 8.977 -15.32 -2.955 1 98.94 77 TYR B C 1
ATOM 1903 O O . TYR B 1 77 ? 9.891 -14.516 -3.139 1 98.94 77 TYR B O 1
ATOM 1911 N N . THR B 1 78 ? 9.156 -16.594 -3.078 1 98.81 78 THR B N 1
ATOM 1912 C CA . THR B 1 78 ? 10.445 -17.203 -3.375 1 98.81 78 THR B CA 1
ATOM 1913 C C . THR B 1 78 ? 10.992 -16.688 -4.707 1 98.81 78 THR B C 1
ATOM 1915 O O . THR B 1 78 ? 12.164 -16.344 -4.816 1 98.81 78 THR B O 1
ATOM 1918 N N . LYS B 1 79 ? 10.164 -16.625 -5.707 1 98.81 79 LYS B N 1
ATOM 1919 C CA . LYS B 1 79 ? 10.578 -16.141 -7.023 1 98.81 79 LYS B CA 1
ATOM 1920 C C . LYS B 1 79 ? 10.977 -14.664 -6.969 1 98.81 79 LYS B C 1
ATOM 1922 O O . LYS B 1 79 ? 11.953 -14.258 -7.609 1 98.81 79 LYS B O 1
ATOM 1927 N N . SER B 1 80 ? 10.188 -13.82 -6.273 1 98.88 80 SER B N 1
ATOM 1928 C CA . SER B 1 80 ? 10.547 -12.414 -6.117 1 98.88 80 SER B CA 1
ATOM 1929 C C . SER B 1 80 ? 11.93 -12.266 -5.496 1 98.88 80 SER B C 1
ATOM 1931 O O . SER B 1 80 ? 12.727 -11.43 -5.93 1 98.88 80 SER B O 1
ATOM 1933 N N . ILE B 1 81 ? 12.172 -13.086 -4.422 1 98.81 81 ILE B N 1
ATOM 1934 C CA . ILE B 1 81 ? 13.461 -13.031 -3.74 1 98.81 81 ILE B CA 1
ATOM 1935 C C . ILE B 1 81 ? 14.57 -13.469 -4.699 1 98.81 81 ILE B C 1
ATOM 1937 O O . ILE B 1 81 ? 15.648 -12.867 -4.719 1 98.81 81 ILE B O 1
ATOM 1941 N N . GLU B 1 82 ? 14.297 -14.492 -5.477 1 98.44 82 GLU B N 1
ATOM 1942 C CA . GLU B 1 82 ? 15.258 -14.922 -6.492 1 98.44 82 GLU B CA 1
ATOM 1943 C C . GLU B 1 82 ? 15.562 -13.797 -7.477 1 98.44 82 GLU B C 1
ATOM 1945 O O . GLU B 1 82 ? 16.734 -13.57 -7.82 1 98.44 82 GLU B O 1
ATOM 1950 N N . ILE B 1 83 ? 14.594 -13.141 -7.969 1 98.69 83 ILE B N 1
ATOM 1951 C CA . ILE B 1 83 ? 14.758 -12.031 -8.898 1 98.69 83 ILE B CA 1
ATOM 1952 C C . ILE B 1 83 ? 15.617 -10.938 -8.266 1 98.69 83 ILE B C 1
ATOM 1954 O O . ILE B 1 83 ? 16.562 -10.445 -8.883 1 98.69 83 ILE B O 1
ATOM 1958 N N . LEU B 1 84 ? 15.297 -10.602 -6.98 1 98.5 84 LEU B N 1
ATOM 1959 C CA . LEU B 1 84 ? 16.016 -9.562 -6.254 1 98.5 84 LEU B CA 1
ATOM 1960 C C . LEU B 1 84 ? 17.5 -9.922 -6.121 1 98.5 84 LEU B C 1
ATOM 1962 O O . LEU B 1 84 ? 18.359 -9.047 -6.211 1 98.5 84 LEU B O 1
ATOM 1966 N N . ASN B 1 85 ? 17.766 -11.195 -5.938 1 97.81 85 ASN B N 1
ATOM 1967 C CA . ASN B 1 85 ? 19.141 -11.648 -5.684 1 97.81 85 ASN B CA 1
ATOM 1968 C C . ASN B 1 85 ? 19.938 -11.773 -6.98 1 97.81 85 ASN B C 1
ATOM 1970 O O . ASN B 1 85 ? 21.156 -11.68 -6.973 1 97.81 85 ASN B O 1
ATOM 1974 N N . ASN B 1 86 ? 19.281 -11.891 -8.109 1 97.69 86 ASN B N 1
ATOM 1975 C CA . ASN B 1 86 ? 19.984 -12.328 -9.305 1 97.69 86 ASN B CA 1
ATOM 1976 C C . ASN B 1 86 ? 19.906 -11.289 -10.414 1 97.69 86 ASN B C 1
ATOM 1978 O O . ASN B 1 86 ? 20.5 -11.469 -11.484 1 97.69 86 ASN B O 1
ATOM 1982 N N . HIS B 1 87 ? 19.203 -10.273 -10.211 1 97.88 87 HIS B N 1
ATOM 1983 C CA . HIS B 1 87 ? 19.031 -9.305 -11.289 1 97.88 87 HIS B CA 1
ATOM 1984 C C . HIS B 1 87 ? 19.375 -7.895 -10.828 1 97.88 87 HIS B C 1
ATOM 1986 O O . HIS B 1 87 ? 19.25 -7.582 -9.641 1 97.88 87 HIS B O 1
ATOM 1992 N N . ASP B 1 88 ? 19.797 -7.082 -11.797 1 98 88 ASP B N 1
ATOM 1993 C CA . ASP B 1 88 ? 19.969 -5.645 -11.602 1 98 88 ASP B CA 1
ATOM 1994 C C . ASP B 1 88 ? 18.609 -4.934 -11.547 1 98 88 ASP B C 1
ATOM 1996 O O . ASP B 1 88 ? 17.844 -4.984 -12.508 1 98 88 ASP B O 1
ATOM 2000 N N . LEU B 1 89 ? 18.391 -4.266 -10.461 1 97.62 89 LEU B N 1
ATOM 2001 C CA . LEU B 1 89 ? 17.109 -3.611 -10.234 1 97.62 89 LEU B CA 1
ATOM 2002 C C . LEU B 1 89 ? 16.875 -2.512 -11.266 1 97.62 89 LEU B C 1
ATOM 2004 O O . LEU B 1 89 ? 15.734 -2.084 -11.477 1 97.62 89 LEU B O 1
ATOM 2008 N N . GLU B 1 90 ? 17.906 -2.023 -11.883 1 97.81 90 GLU B N 1
ATOM 2009 C CA . GLU B 1 90 ? 17.781 -0.937 -12.852 1 97.81 90 GLU B CA 1
ATOM 2010 C C . GLU B 1 90 ? 17.594 -1.477 -14.266 1 97.81 90 GLU B C 1
ATOM 2012 O O . GLU B 1 90 ? 17.359 -0.71 -15.203 1 97.81 90 GLU B O 1
ATOM 2017 N N . LYS B 1 91 ? 17.703 -2.805 -14.398 1 98.19 91 LYS B N 1
ATOM 2018 C CA . LYS B 1 91 ? 17.469 -3.408 -15.711 1 98.19 91 LYS B CA 1
ATOM 2019 C C . LYS B 1 91 ? 16.047 -3.154 -16.188 1 98.19 91 LYS B C 1
ATOM 2021 O O . LYS B 1 91 ? 15.086 -3.285 -15.414 1 98.19 91 LYS B O 1
ATOM 2026 N N . LYS B 1 92 ? 15.938 -2.77 -17.438 1 98.19 92 LYS B N 1
ATOM 2027 C CA . LYS B 1 92 ? 14.625 -2.549 -18.047 1 98.19 92 LYS B CA 1
ATOM 2028 C C . LYS B 1 92 ? 14.078 -3.836 -18.656 1 98.19 92 LYS B C 1
ATOM 2030 O O . LYS B 1 92 ? 14.812 -4.586 -19.297 1 98.19 92 LYS B O 1
ATOM 2035 N N . ILE B 1 93 ? 12.828 -4.125 -18.406 1 98.19 93 ILE B N 1
ATOM 2036 C CA . ILE B 1 93 ? 12.125 -5.285 -18.953 1 98.19 93 ILE B CA 1
ATOM 2037 C C . ILE B 1 93 ? 11 -4.824 -19.859 1 98.19 93 ILE B C 1
ATOM 2039 O O . ILE B 1 93 ? 10.188 -3.971 -19.484 1 98.19 93 ILE B O 1
ATOM 2043 N N . GLU B 1 94 ? 11 -5.309 -21.062 1 97.44 94 GLU B N 1
ATOM 2044 C CA . GLU B 1 94 ? 9.883 -5.082 -21.969 1 97.44 94 GLU B CA 1
ATOM 2045 C C . GLU B 1 94 ? 8.789 -6.125 -21.766 1 97.44 94 GLU B C 1
ATOM 2047 O O . GLU B 1 94 ? 9.07 -7.305 -21.578 1 97.44 94 GLU B O 1
ATOM 2052 N N . TYR B 1 95 ? 7.535 -5.688 -21.781 1 96 95 TYR B N 1
ATOM 2053 C CA . TYR B 1 95 ? 6.395 -6.586 -21.672 1 96 95 TYR B CA 1
ATOM 2054 C C . TYR B 1 95 ? 5.176 -6.02 -22.391 1 96 95 TYR B C 1
ATOM 2056 O O . TYR B 1 95 ? 5.207 -4.887 -22.875 1 96 95 TYR B O 1
ATOM 2064 N N . GLN B 1 96 ? 4.203 -6.898 -22.547 1 91.44 96 GLN B N 1
ATOM 2065 C CA . GLN B 1 96 ? 2.967 -6.5 -23.219 1 91.44 96 GLN B CA 1
ATOM 2066 C C . GLN B 1 96 ? 1.751 -6.812 -22.344 1 91.44 96 GLN B C 1
ATOM 2068 O O . GLN B 1 96 ? 1.772 -7.758 -21.562 1 91.44 96 GLN B O 1
ATOM 2073 N N . ASN B 1 97 ? 0.771 -5.918 -22.5 1 84.81 97 ASN B N 1
ATOM 2074 C CA . ASN B 1 97 ? -0.491 -6.266 -21.859 1 84.81 97 ASN B CA 1
ATOM 2075 C C . ASN B 1 97 ? -1.323 -7.203 -22.734 1 84.81 97 ASN B C 1
ATOM 2077 O O . ASN B 1 97 ? -0.855 -7.668 -23.766 1 84.81 97 ASN B O 1
ATOM 2081 N N . SER B 1 98 ? -2.498 -7.578 -22.125 1 80.12 98 SER B N 1
ATOM 2082 C CA . SER B 1 98 ? -3.346 -8.539 -22.828 1 80.12 98 SER B CA 1
ATOM 2083 C C . SER B 1 98 ? -3.789 -7.992 -24.188 1 80.12 98 SER B C 1
ATOM 2085 O O . SER B 1 98 ? -4.176 -8.758 -25.062 1 80.12 98 SER B O 1
ATOM 2087 N N . ARG B 1 99 ? -3.674 -6.633 -24.375 1 86.75 99 ARG B N 1
ATOM 2088 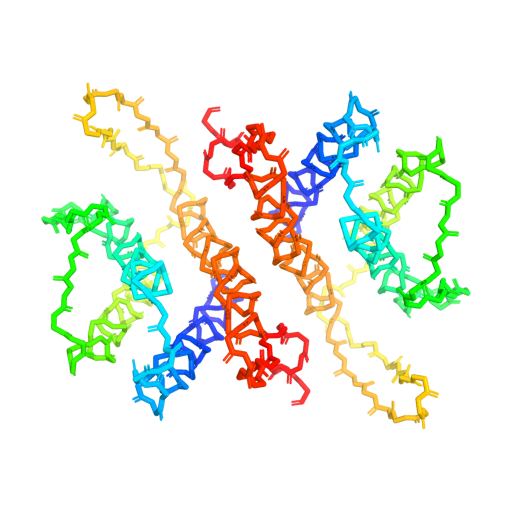C CA . ARG B 1 99 ? -4.078 -6.012 -25.641 1 86.75 99 ARG B CA 1
ATOM 2089 C C . ARG B 1 99 ? -2.902 -5.922 -26.609 1 86.75 99 ARG B C 1
ATOM 2091 O O . ARG B 1 99 ? -3.041 -5.387 -27.703 1 86.75 99 ARG B O 1
ATOM 2098 N N . GLY B 1 100 ? -1.811 -6.363 -26.172 1 87.81 100 GLY B N 1
ATOM 2099 C CA . GLY B 1 100 ? -0.637 -6.375 -27.031 1 87.81 100 GLY B CA 1
ATOM 2100 C C . GLY B 1 100 ? 0.16 -5.086 -26.969 1 87.81 100 GLY B C 1
ATOM 2101 O O . GLY B 1 100 ? 1.131 -4.914 -27.703 1 87.81 100 GLY B O 1
ATOM 2102 N N . GLU B 1 101 ? -0.276 -4.121 -26.188 1 93.75 101 GLU B N 1
ATOM 2103 C CA . GLU B 1 101 ? 0.458 -2.869 -26.016 1 93.75 101 GLU B CA 1
ATOM 2104 C C . GLU B 1 101 ? 1.771 -3.094 -25.281 1 93.75 101 GLU B C 1
ATOM 2106 O O . GLU B 1 101 ? 1.797 -3.764 -24.234 1 93.75 101 GLU B O 1
ATOM 2111 N N . LYS B 1 102 ? 2.795 -2.5 -25.828 1 95.5 102 LYS B N 1
ATOM 2112 C CA . LYS B 1 102 ? 4.137 -2.719 -25.297 1 95.5 102 LYS B CA 1
ATOM 2113 C C . LYS B 1 102 ? 4.5 -1.651 -24.266 1 95.5 102 LYS B C 1
ATOM 2115 O O . LYS B 1 102 ? 4.191 -0.473 -24.453 1 95.5 102 LYS B O 1
ATOM 2120 N N . PHE B 1 103 ? 5.102 -2.098 -23.188 1 97.12 103 PHE B N 1
ATOM 2121 C CA . PHE B 1 103 ? 5.613 -1.221 -22.141 1 97.12 103 PHE B CA 1
ATOM 2122 C C . PHE B 1 103 ? 7.012 -1.649 -21.719 1 97.12 103 PHE B C 1
ATOM 2124 O O . PHE B 1 103 ? 7.473 -2.734 -22.078 1 97.12 103 PHE B O 1
ATOM 2131 N N . GLU B 1 104 ? 7.668 -0.736 -21.094 1 97.69 104 GLU B N 1
ATOM 2132 C CA . GLU B 1 104 ? 8.977 -1.026 -20.531 1 97.69 104 GLU B CA 1
ATOM 2133 C C . GLU B 1 104 ? 9.133 -0.396 -19.141 1 97.69 104 GLU B C 1
ATOM 2135 O O . GLU B 1 104 ? 8.828 0.782 -18.953 1 97.69 104 GLU B O 1
ATOM 2140 N N . ASN B 1 105 ? 9.602 -1.148 -18.188 1 98.12 105 ASN B N 1
ATOM 2141 C CA . ASN B 1 105 ? 9.852 -0.67 -16.844 1 98.12 105 ASN B CA 1
ATOM 2142 C C . ASN B 1 105 ? 11.078 -1.343 -16.219 1 98.12 105 ASN B C 1
ATOM 2144 O O . ASN B 1 105 ? 11.469 -2.434 -16.641 1 98.12 105 ASN B O 1
ATOM 2148 N N . THR B 1 106 ? 11.75 -0.615 -15.297 1 98.44 106 THR B N 1
ATOM 2149 C CA . THR B 1 106 ? 12.852 -1.242 -14.578 1 98.44 106 THR B CA 1
ATOM 2150 C C . THR B 1 106 ? 12.328 -2.332 -13.641 1 98.44 106 THR B C 1
ATOM 2152 O O . THR B 1 106 ? 11.164 -2.307 -13.234 1 98.44 106 THR B O 1
ATOM 2155 N N . ILE B 1 107 ? 13.164 -3.287 -13.336 1 98.56 107 ILE B N 1
ATOM 2156 C CA . ILE B 1 107 ? 12.812 -4.348 -12.398 1 98.56 107 ILE B CA 1
ATOM 2157 C C . ILE B 1 107 ? 12.422 -3.74 -11.055 1 98.56 107 ILE B C 1
ATOM 2159 O O . ILE B 1 107 ? 11.508 -4.223 -10.391 1 98.56 107 ILE B O 1
ATOM 2163 N N . PHE B 1 108 ? 13.008 -2.617 -10.625 1 98.44 108 PHE B N 1
ATOM 2164 C CA . PHE B 1 108 ? 12.609 -1.938 -9.398 1 98.44 108 PHE B CA 1
ATOM 2165 C C . PHE B 1 108 ? 11.148 -1.51 -9.469 1 98.44 108 PHE B C 1
ATOM 2167 O O . PHE B 1 108 ? 10.367 -1.789 -8.555 1 98.44 108 PHE B O 1
ATOM 2174 N N . GLU B 1 109 ? 10.859 -0.876 -10.539 1 98.44 109 GLU B N 1
ATOM 2175 C CA . GLU B 1 109 ? 9.5 -0.368 -10.695 1 98.44 109 GLU B CA 1
ATOM 2176 C C . GLU B 1 109 ? 8.484 -1.502 -10.656 1 98.44 109 GLU B C 1
ATOM 2178 O O . GLU B 1 109 ? 7.426 -1.371 -10.031 1 98.44 109 GLU B O 1
ATOM 2183 N N . MET B 1 110 ? 8.797 -2.568 -11.297 1 98.56 110 MET B N 1
ATOM 2184 C CA . MET B 1 110 ? 7.902 -3.719 -11.367 1 98.56 110 MET B CA 1
ATOM 2185 C C . MET B 1 110 ? 7.723 -4.355 -9.992 1 98.56 110 MET B C 1
ATOM 2187 O O . MET B 1 110 ? 6.602 -4.629 -9.57 1 98.56 110 MET B O 1
ATOM 2191 N N . LEU B 1 111 ? 8.844 -4.551 -9.297 1 98.69 111 LEU B N 1
ATOM 2192 C CA . LEU B 1 111 ? 8.789 -5.207 -7.992 1 98.69 111 LEU B CA 1
ATOM 2193 C C . LEU B 1 111 ? 8.133 -4.305 -6.957 1 98.69 111 LEU B C 1
ATOM 2195 O O . LEU B 1 111 ? 7.344 -4.77 -6.129 1 98.69 111 LEU B O 1
ATOM 2199 N N . PHE B 1 112 ? 8.359 -3.023 -6.98 1 98.5 112 PHE B N 1
ATOM 2200 C CA . PHE B 1 112 ? 7.684 -2.123 -6.055 1 98.5 112 PHE B CA 1
ATOM 2201 C C . PHE B 1 112 ? 6.184 -2.092 -6.328 1 98.5 112 PHE B C 1
ATOM 2203 O O . PHE B 1 112 ? 5.379 -2.039 -5.398 1 98.5 112 PHE B O 1
ATOM 2210 N N . HIS B 1 113 ? 5.832 -2.092 -7.582 1 98.69 113 HIS B N 1
ATOM 2211 C CA . HIS B 1 113 ? 4.418 -2.129 -7.934 1 98.69 113 HIS B CA 1
ATOM 2212 C C . HIS B 1 113 ? 3.721 -3.328 -7.297 1 98.69 113 HIS B C 1
ATOM 2214 O O . HIS B 1 113 ? 2.602 -3.207 -6.797 1 98.69 113 HIS B O 1
ATOM 2220 N N . VAL B 1 114 ? 4.367 -4.457 -7.336 1 98.81 114 VAL B N 1
ATOM 2221 C CA . VAL B 1 114 ? 3.797 -5.664 -6.746 1 98.81 114 VAL B CA 1
ATOM 2222 C C . VAL B 1 114 ? 3.486 -5.422 -5.27 1 98.81 114 VAL B C 1
ATOM 2224 O O . VAL B 1 114 ? 2.385 -5.723 -4.805 1 98.81 114 VAL B O 1
ATOM 2227 N N . ILE B 1 115 ? 4.434 -4.867 -4.48 1 98.81 115 ILE B N 1
ATOM 2228 C CA . ILE B 1 115 ? 4.289 -4.594 -3.055 1 98.81 115 ILE B CA 1
ATOM 2229 C C . ILE B 1 115 ? 3.154 -3.596 -2.834 1 98.81 115 ILE B C 1
ATOM 2231 O O . ILE B 1 115 ? 2.246 -3.844 -2.039 1 98.81 115 ILE B O 1
ATOM 2235 N N . ASN B 1 116 ? 3.209 -2.541 -3.604 1 98.69 116 ASN B N 1
ATOM 2236 C CA . ASN B 1 116 ? 2.248 -1.447 -3.494 1 98.69 116 ASN B CA 1
ATOM 2237 C C . ASN B 1 116 ? 0.843 -1.895 -3.883 1 98.69 116 ASN B C 1
ATOM 2239 O O . ASN B 1 116 ? -0.135 -1.521 -3.232 1 98.69 116 ASN B O 1
ATOM 2243 N N . HIS B 1 117 ? 0.73 -2.664 -4.914 1 98.81 117 HIS B N 1
ATOM 2244 C CA . HIS B 1 117 ? -0.532 -3.205 -5.406 1 98.81 117 HIS B CA 1
ATOM 2245 C C . HIS B 1 117 ? -1.173 -4.133 -4.379 1 98.81 117 HIS B C 1
ATOM 2247 O O . HIS B 1 117 ? -2.389 -4.098 -4.18 1 98.81 117 HIS B O 1
ATOM 2253 N N . SER B 1 118 ? -0.344 -4.945 -3.793 1 98.88 118 SER B N 1
ATOM 2254 C CA . SER B 1 118 ? -0.841 -5.824 -2.74 1 98.88 118 SER B CA 1
ATOM 2255 C C . SER B 1 118 ? -1.434 -5.023 -1.586 1 98.88 118 SER B C 1
ATOM 2257 O O . SER B 1 118 ? -2.506 -5.359 -1.077 1 98.88 118 SER B O 1
ATOM 2259 N N . THR B 1 119 ? -0.729 -3.971 -1.148 1 98.81 119 THR B N 1
ATOM 2260 C CA . THR B 1 119 ? -1.212 -3.104 -0.078 1 98.81 119 THR B CA 1
ATOM 2261 C C . THR B 1 119 ? -2.545 -2.465 -0.458 1 98.81 119 THR B C 1
ATOM 2263 O O . THR B 1 119 ? -3.471 -2.422 0.354 1 98.81 119 THR B O 1
ATOM 2266 N N . TYR B 1 120 ? -2.65 -2.004 -1.689 1 98.81 120 TYR B N 1
ATOM 2267 C CA . TYR B 1 120 ? -3.867 -1.397 -2.215 1 98.81 120 TYR B CA 1
ATOM 2268 C C . TYR B 1 120 ? -5.055 -2.34 -2.064 1 98.81 120 TYR B C 1
ATOM 2270 O O . TYR B 1 120 ? -6.09 -1.962 -1.509 1 98.81 120 TYR B O 1
ATOM 2278 N N . HIS B 1 121 ? -4.906 -3.494 -2.486 1 98.75 121 HIS B N 1
ATOM 2279 C CA . HIS B 1 121 ? -6.02 -4.434 -2.475 1 98.75 121 HIS B CA 1
ATOM 2280 C C . HIS B 1 121 ? -6.262 -4.984 -1.073 1 98.75 121 HIS B C 1
ATOM 2282 O O . HIS B 1 121 ? -7.398 -5.312 -0.718 1 98.75 121 HIS B O 1
ATOM 2288 N N . ARG B 1 122 ? -5.211 -5.039 -0.228 1 98.62 122 ARG B N 1
ATOM 2289 C CA . ARG B 1 122 ? -5.441 -5.371 1.175 1 98.62 122 ARG B CA 1
ATOM 2290 C C . ARG B 1 122 ? -6.379 -4.359 1.829 1 98.62 122 ARG B C 1
ATOM 2292 O O . ARG B 1 122 ? -7.23 -4.73 2.641 1 98.62 122 ARG B O 1
ATOM 2299 N N . GLY B 1 123 ? -6.184 -3.072 1.504 1 98.44 123 GLY B N 1
ATOM 2300 C CA . GLY B 1 123 ? -7.105 -2.059 1.99 1 98.44 123 GLY B CA 1
ATOM 2301 C C . GLY B 1 123 ? -8.539 -2.309 1.573 1 98.44 123 GLY B C 1
ATOM 2302 O O . GLY B 1 123 ? -9.461 -2.168 2.381 1 98.44 123 GLY B O 1
ATOM 2303 N N . GLN B 1 124 ? -8.742 -2.713 0.356 1 98.25 124 GLN B N 1
ATOM 2304 C CA . GLN B 1 124 ? -10.086 -2.996 -0.141 1 98.25 124 GLN B CA 1
ATOM 2305 C C . GLN B 1 124 ? -10.68 -4.215 0.556 1 98.25 124 GLN B C 1
ATOM 2307 O O . GLN B 1 124 ? -11.828 -4.18 1 1 98.25 124 GLN B O 1
ATOM 2312 N N . ILE B 1 125 ? -9.875 -5.25 0.648 1 98.38 125 ILE B N 1
ATOM 2313 C CA . ILE B 1 125 ? -10.352 -6.48 1.272 1 98.38 125 ILE B CA 1
ATOM 2314 C C . ILE B 1 125 ? -10.766 -6.203 2.717 1 98.38 125 ILE B C 1
ATOM 2316 O O . ILE B 1 125 ? -11.828 -6.641 3.16 1 98.38 125 ILE B O 1
ATOM 2320 N N . ASN B 1 126 ? -9.969 -5.461 3.428 1 98.25 126 ASN B N 1
ATOM 2321 C CA . ASN B 1 126 ? -10.289 -5.113 4.809 1 98.25 126 ASN B CA 1
ATOM 2322 C C . ASN B 1 126 ? -11.602 -4.34 4.898 1 98.25 126 ASN B C 1
ATOM 2324 O O . ASN B 1 126 ? -12.375 -4.523 5.844 1 98.25 126 ASN B O 1
ATOM 2328 N N . SER B 1 127 ? -11.805 -3.451 3.943 1 96.62 127 SER B N 1
ATOM 2329 C CA . SER B 1 127 ? -13.07 -2.734 3.916 1 96.62 127 SER B CA 1
ATOM 2330 C C . SER B 1 127 ? -14.242 -3.695 3.734 1 96.62 127 SER B C 1
ATOM 2332 O O . SER B 1 127 ? -15.273 -3.559 4.398 1 96.62 127 SER B O 1
ATOM 2334 N N . TYR B 1 128 ? -14.086 -4.66 2.869 1 96.69 128 TYR B N 1
ATOM 2335 C CA . TYR B 1 128 ? -15.148 -5.621 2.605 1 96.69 128 TYR B CA 1
ATOM 2336 C C . TYR B 1 128 ? -15.359 -6.543 3.799 1 96.69 128 TYR B C 1
ATOM 2338 O O . TYR B 1 128 ? -16.5 -6.898 4.125 1 96.69 128 TYR B O 1
ATOM 2346 N N . LEU B 1 129 ? -14.258 -6.957 4.441 1 97.56 129 LEU B N 1
ATOM 2347 C CA . LEU B 1 129 ? -14.383 -7.754 5.656 1 97.56 129 LEU B CA 1
ATOM 2348 C C . LEU B 1 129 ? -15.203 -7.016 6.711 1 97.56 129 LEU B C 1
ATOM 2350 O O . LEU B 1 129 ? -16.141 -7.578 7.289 1 97.56 129 LEU B O 1
ATOM 2354 N N . LYS B 1 130 ? -14.867 -5.797 6.906 1 96 130 LYS B N 1
ATOM 2355 C CA . LYS B 1 130 ? -15.586 -4.984 7.883 1 96 130 LYS B CA 1
ATOM 2356 C C . LYS B 1 130 ? -17.078 -4.902 7.539 1 96 130 LYS B C 1
ATOM 2358 O O . LYS B 1 130 ? -17.922 -5.031 8.422 1 96 130 LYS B O 1
ATOM 2363 N N . GLN B 1 131 ? -17.406 -4.707 6.301 1 93.75 131 GLN B N 1
ATOM 2364 C CA . GLN B 1 131 ? -18.781 -4.621 5.836 1 93.75 131 GLN B CA 1
ATOM 2365 C C . GLN B 1 131 ? -19.531 -5.93 6.09 1 93.75 131 GLN B C 1
ATOM 2367 O O . GLN B 1 131 ? -20.75 -5.93 6.281 1 93.75 131 GLN B O 1
ATOM 2372 N N . SER B 1 132 ? -18.812 -7.02 6.125 1 95.25 132 SER B N 1
ATOM 2373 C CA . SER B 1 132 ? -19.406 -8.336 6.34 1 95.25 132 SER B CA 1
ATOM 2374 C C . SER B 1 132 ? -19.453 -8.688 7.824 1 95.25 132 SER B C 1
ATOM 2376 O O . SER B 1 132 ? -19.766 -9.82 8.188 1 95.25 132 SER B O 1
ATOM 2378 N N . GLY B 1 133 ? -19.062 -7.73 8.664 1 96.06 133 GLY B N 1
ATOM 2379 C CA . GLY B 1 133 ? -19.125 -7.926 10.102 1 96.06 133 GLY B CA 1
ATOM 2380 C C . GLY B 1 133 ? -17.906 -8.609 10.672 1 96.06 133 GLY B C 1
ATOM 2381 O O . GLY B 1 133 ? -17.922 -9.078 11.812 1 96.06 133 GLY B O 1
ATOM 2382 N N . ILE B 1 134 ? -16.844 -8.773 9.867 1 97.69 134 ILE B N 1
ATOM 2383 C CA . ILE B 1 134 ? -15.594 -9.406 10.297 1 97.69 134 ILE B CA 1
ATOM 2384 C C . ILE B 1 134 ? -14.586 -8.336 10.695 1 97.69 134 ILE B C 1
ATOM 2386 O O . ILE B 1 134 ? -14.398 -7.344 9.984 1 97.69 134 ILE B O 1
ATOM 2390 N N . THR B 1 135 ? -13.938 -8.477 11.859 1 97.38 135 THR B N 1
ATOM 2391 C CA . THR B 1 135 ? -12.898 -7.539 12.273 1 97.38 135 THR B CA 1
ATOM 2392 C C . THR B 1 135 ? -11.68 -7.645 11.359 1 97.38 135 THR B C 1
ATOM 2394 O O . THR B 1 135 ? -11.062 -8.711 11.266 1 97.38 135 THR B O 1
ATOM 2397 N N . PRO B 1 136 ? -11.352 -6.562 10.703 1 96.69 136 PRO B N 1
ATOM 2398 C CA . PRO B 1 136 ? -10.211 -6.621 9.797 1 96.69 136 PRO B CA 1
ATOM 2399 C C . PRO B 1 136 ? -8.883 -6.805 10.531 1 96.69 136 PRO B C 1
ATOM 2401 O O . PRO B 1 136 ? -8.812 -6.602 11.742 1 96.69 136 PRO B O 1
ATOM 2404 N N . ILE B 1 137 ? -7.879 -7.16 9.766 1 96.56 137 ILE B N 1
ATOM 2405 C CA . ILE B 1 137 ? -6.52 -7.32 10.273 1 96.56 137 ILE B CA 1
ATOM 2406 C C . ILE B 1 137 ? -5.742 -6.023 10.078 1 96.56 137 ILE B C 1
ATOM 2408 O O . ILE B 1 137 ? -5.836 -5.383 9.031 1 96.56 137 ILE B O 1
ATOM 2412 N N . VAL B 1 138 ? -5.02 -5.59 11.125 1 96.81 138 VAL B N 1
ATOM 2413 C CA . VAL B 1 138 ? -4.094 -4.469 10.984 1 96.81 138 VAL B CA 1
ATOM 2414 C C . VAL B 1 138 ? -2.863 -4.906 10.195 1 96.81 138 VAL B C 1
ATOM 2416 O O . VAL B 1 138 ? -2.135 -5.809 10.609 1 96.81 138 VAL B O 1
ATOM 2419 N N . THR B 1 139 ? -2.646 -4.285 9.07 1 97.88 139 THR B N 1
ATOM 2420 C CA . THR B 1 139 ? -1.604 -4.793 8.18 1 97.88 139 THR B CA 1
ATOM 2421 C C . THR B 1 139 ? -0.579 -3.703 7.879 1 97.88 139 THR B C 1
ATOM 2423 O O . THR B 1 139 ? 0.271 -3.873 7 1 97.88 139 THR B O 1
ATOM 2426 N N . ASP B 1 140 ? -0.631 -2.572 8.555 1 97.44 140 ASP B N 1
ATOM 2427 C CA . ASP B 1 140 ? 0.286 -1.468 8.289 1 97.44 140 ASP B CA 1
ATOM 2428 C C . ASP B 1 140 ? 1.736 -1.894 8.508 1 97.44 140 ASP B C 1
ATOM 2430 O O . ASP B 1 140 ? 2.037 -2.623 9.461 1 97.44 140 ASP B O 1
ATOM 2434 N N . TYR B 1 141 ? 2.623 -1.441 7.668 1 98.31 141 TYR B N 1
ATOM 2435 C CA . TYR B 1 141 ? 4.039 -1.788 7.688 1 98.31 141 TYR B CA 1
ATOM 2436 C C . TYR B 1 141 ? 4.668 -1.428 9.031 1 98.31 141 TYR B C 1
ATOM 2438 O O . TYR B 1 141 ? 5.5 -2.174 9.555 1 98.31 141 TYR B O 1
ATOM 2446 N N . ILE B 1 142 ? 4.238 -0.304 9.578 1 97.06 142 ILE B N 1
ATOM 2447 C CA . ILE B 1 142 ? 4.871 0.191 10.797 1 97.06 142 ILE B CA 1
ATOM 2448 C C . ILE B 1 142 ? 4.617 -0.787 11.945 1 97.06 142 ILE B C 1
ATOM 2450 O O . ILE B 1 142 ? 5.469 -0.958 12.82 1 97.06 142 ILE B O 1
ATOM 2454 N N . PHE B 1 143 ? 3.463 -1.388 11.992 1 93.94 143 PHE B N 1
ATOM 2455 C CA . PHE B 1 143 ? 3.145 -2.352 13.039 1 93.94 143 PHE B CA 1
ATOM 2456 C C . PHE B 1 143 ? 3.947 -3.633 12.859 1 93.94 143 PHE B C 1
ATOM 2458 O O . PHE B 1 143 ? 4.266 -4.316 13.836 1 93.94 143 PHE B O 1
ATOM 2465 N N . TYR B 1 144 ? 4.211 -4.016 11.664 1 95.19 144 TYR B N 1
ATOM 2466 C CA . TYR B 1 144 ? 5.059 -5.16 11.336 1 95.19 144 TYR B CA 1
ATOM 2467 C C . TYR B 1 144 ? 6.48 -4.945 11.852 1 95.19 144 TYR B C 1
ATOM 2469 O O . TYR B 1 144 ? 7.168 -5.906 12.203 1 95.19 144 TYR B O 1
ATOM 2477 N N . LYS B 1 145 ? 6.918 -3.711 11.906 1 95.31 145 LYS B N 1
ATOM 2478 C CA . LYS B 1 145 ? 8.289 -3.383 12.273 1 95.31 145 LYS B CA 1
ATOM 2479 C C . LYS B 1 145 ? 8.406 -3.09 13.766 1 95.31 145 LYS B C 1
ATOM 2481 O O . LYS B 1 145 ? 9.5 -2.875 14.281 1 95.31 145 LYS B O 1
ATOM 2486 N N . ARG B 1 146 ? 7.316 -2.971 14.438 1 90.69 146 ARG B N 1
ATOM 2487 C CA . ARG B 1 146 ? 7.336 -2.768 15.883 1 90.69 146 ARG B CA 1
ATOM 2488 C C . ARG B 1 146 ? 7.582 -4.082 16.625 1 90.69 146 ARG B C 1
ATOM 2490 O O . ARG B 1 146 ? 7.238 -5.152 16.109 1 90.69 146 ARG B O 1
#

InterPro domains:
  IPR007837 DNA damage-inducible protein DinB [PF05163] (37-145)
  IPR007837 DNA damage-inducible protein DinB [PTHR37302] (36-144)
  IPR034660 DinB/YfiT-like putative metalloenzymes [G3DSA:1.20.120.450] (2-145)
  IPR034660 DinB/YfiT-like putative metalloenzymes [SSF109854] (34-144)

Secondary structure (DSSP, 8-state):
-HHHHHHHHHHHHHHHHHHHHHHHHTTTT--HHHHHHHHHHHHHHHHHHHHHHT-PPPPTTPPPPGGGHHHHHHHHHHHHHHHHHHS-TT-EEEEE-TT--EEEEEHHHHHHHHHHHHHHHHHHHHHHHHHTTPPPPP--HHHH--/-HHHHHHHHHHHHHHHHHHHHHHHHTTTT--HHHHHHHHHHHHHHHHHHHHHHT-PPPPTTPPPPGGGHHHHHHHHHHHHHHHHHHS-TT-EEEEE-TT--EEEEEHHHHHHHHHHHHHHHHHHHHHHHHHTTPPPPP--HHHH--

Sequence (292 aa):
MKEKLIDLFEYTFTFNVEMIKIISENKSQVDDRTINLINHTLNAQQIWNSRILNEKTFDVWQINLFENLVEINHRNYTKSIEILNNHDLEKKIEYQNSRGEKFENTIFEMLFHVINHSTYHRGQINSYLKQSGITPIVTDYIFYKRMKEKLIDLFEYTFTFNVEMIKIISENKSQVDDRTINLINHTLNAQQIWNSRILNEKTFDVWQINLFENLVEINHRNYTKSIEILNNHDLEKKIEYQNSRGEKFENTIFEMLFHVINHSTYHRGQINSYLKQSGITPIVTDYIFYKR

Foldseek 3Di:
DLVVLLVLLVLLLVVLVVLLVLCVVVVVLADVVLQQLSVLLLQLLQQLLCQLVVHDGDDNRDRDDSVCSNVSSVVSSVSLNVCSVPDDQQDKGWDADPVRDIDIDGNVVSSVCSSVSSVVSLVVSCVRCVVSVHHRDDSDPVVVVD/DLVVLLVLLVLLLVVLVVLLVLCVVVVVLADVVLQQLSVLLLQLLQQLLCQLVVHDGDDNRDRDDSVCSNVSSVVSSVSLNVCSVPDDQQDKGWDADPVRDIDIDGNVVSSVCSSVSSVVSLVVSCVRCVVSVHHRDDSDPVVVVD

pLDDT: mean 97.23, std 2.75, range [79.94, 98.94]

Nearest PDB structures (foldseek):
  2qe9-assembly1_B  TM=7.647E-01  e=1.057E-03  Bacillus subtilis
  2qe9-assembly1_A  TM=7.345E-01  e=4.170E-03  Bacillus subtilis
  2oqm-assembly2_D  TM=5.243E-01  e=5.253E-02  Shewanella denitrificans
  8e2i-assembly1_F  TM=2.424E-01  e=7.114E+00  Homo sapiens
  7mtq-assembly1_B  TM=2.173E-01  e=5.183E+00  Homo sapiens

Organism: NCBI:txid2305228